Protein AF-A0A7W1FQR8-F1 (afdb_monomer_lite)

Structure (mmCIF, N/CA/C/O backbone):
data_AF-A0A7W1FQR8-F1
#
_entry.id   AF-A0A7W1FQR8-F1
#
loop_
_atom_site.group_PDB
_atom_site.id
_atom_site.type_symbol
_atom_site.label_atom_id
_atom_site.label_alt_id
_atom_site.label_comp_id
_atom_site.label_asym_id
_atom_site.label_entity_id
_atom_site.label_seq_id
_atom_site.pdbx_PDB_ins_code
_atom_site.Cartn_x
_atom_site.Cartn_y
_atom_site.Cartn_z
_atom_site.occupancy
_atom_site.B_iso_or_equiv
_atom_site.auth_seq_id
_atom_site.auth_comp_id
_atom_site.auth_asym_id
_atom_site.auth_atom_id
_atom_site.pdbx_PDB_model_num
ATOM 1 N N . MET A 1 1 ? 37.782 -23.232 14.287 1.00 37.56 1 MET A N 1
ATOM 2 C CA . MET A 1 1 ? 37.219 -22.245 13.339 1.00 37.56 1 MET A CA 1
ATOM 3 C C . MET A 1 1 ? 36.820 -22.985 12.072 1.00 37.56 1 MET A C 1
ATOM 5 O O . MET A 1 1 ? 37.679 -23.285 11.257 1.00 37.56 1 MET A O 1
ATOM 9 N N . GLY A 1 2 ? 35.554 -23.395 11.965 1.00 32.91 2 GLY A N 1
ATOM 10 C CA . GLY A 1 2 ? 35.043 -24.065 10.768 1.00 32.91 2 GLY A CA 1
ATOM 11 C C . GLY A 1 2 ? 34.631 -23.022 9.735 1.00 32.91 2 GLY A C 1
ATOM 12 O O . GLY A 1 2 ? 33.768 -22.196 10.021 1.00 32.91 2 GLY A O 1
ATOM 13 N N . ALA A 1 3 ? 35.262 -23.035 8.562 1.00 35.44 3 ALA A N 1
ATOM 14 C CA . ALA A 1 3 ? 34.842 -22.213 7.436 1.00 35.44 3 ALA A CA 1
ATOM 15 C C . ALA A 1 3 ? 33.451 -22.678 6.977 1.00 35.44 3 ALA A C 1
ATOM 17 O O . ALA A 1 3 ? 33.290 -23.807 6.511 1.00 35.44 3 ALA A O 1
ATOM 18 N N . ALA A 1 4 ? 32.441 -21.824 7.142 1.00 37.06 4 ALA A N 1
ATOM 19 C CA . ALA A 1 4 ? 31.110 -22.074 6.608 1.00 37.06 4 ALA A CA 1
ATOM 20 C C . ALA A 1 4 ? 31.206 -22.185 5.077 1.00 37.06 4 ALA A C 1
ATOM 22 O O . ALA A 1 4 ? 31.586 -21.225 4.402 1.00 37.06 4 ALA A O 1
ATOM 23 N N . ARG A 1 5 ? 30.887 -23.365 4.528 1.00 39.78 5 ARG A N 1
ATOM 24 C CA . ARG A 1 5 ? 30.719 -23.558 3.082 1.00 39.78 5 ARG A CA 1
ATOM 25 C C . ARG A 1 5 ? 29.570 -22.656 2.630 1.00 39.78 5 ARG A C 1
ATOM 27 O O . ARG A 1 5 ? 28.428 -22.892 3.011 1.00 39.78 5 ARG A O 1
ATOM 34 N N . ARG A 1 6 ? 29.876 -21.608 1.859 1.00 45.03 6 ARG A N 1
ATOM 35 C CA . ARG A 1 6 ? 28.852 -20.823 1.159 1.00 45.03 6 ARG A CA 1
ATOM 36 C C . ARG A 1 6 ? 28.174 -21.743 0.150 1.00 45.03 6 ARG A C 1
ATOM 38 O O . ARG A 1 6 ? 28.865 -22.356 -0.656 1.00 45.03 6 ARG A O 1
ATOM 45 N N . ASP A 1 7 ? 26.854 -21.842 0.233 1.00 46.22 7 ASP A N 1
ATOM 46 C CA . ASP A 1 7 ? 26.044 -22.557 -0.744 1.00 46.22 7 ASP A CA 1
ATOM 47 C C . ASP A 1 7 ? 26.059 -21.759 -2.065 1.00 46.22 7 ASP A C 1
ATOM 49 O O . ASP A 1 7 ? 25.567 -20.624 -2.089 1.00 46.22 7 ASP A O 1
ATOM 53 N N . PRO A 1 8 ? 26.670 -22.280 -3.144 1.00 54.88 8 PRO A N 1
ATOM 54 C CA . PRO A 1 8 ? 26.779 -21.563 -4.413 1.00 54.88 8 PRO A CA 1
ATOM 55 C C . PRO A 1 8 ? 25.414 -21.278 -5.064 1.00 54.88 8 PRO A C 1
ATOM 57 O O . PRO A 1 8 ? 25.301 -20.320 -5.829 1.00 54.88 8 PRO A O 1
ATOM 60 N N . SER A 1 9 ? 24.358 -22.019 -4.702 1.00 59.72 9 SER A N 1
ATOM 61 C CA . SER A 1 9 ? 23.019 -21.879 -5.294 1.00 59.72 9 SER A CA 1
ATOM 62 C C . SER A 1 9 ? 22.354 -20.520 -5.023 1.00 59.72 9 SER A C 1
ATOM 64 O O . SER A 1 9 ? 21.595 -20.016 -5.852 1.00 59.72 9 SER A O 1
ATOM 66 N N . VAL A 1 10 ? 22.675 -19.873 -3.897 1.00 63.41 10 VAL A N 1
ATOM 67 C CA . VAL A 1 10 ? 22.116 -18.556 -3.532 1.00 63.41 10 VAL A CA 1
ATOM 68 C C . VAL A 1 10 ? 22.729 -17.425 -4.370 1.00 63.41 10 VAL A C 1
ATOM 70 O O . VAL A 1 10 ? 22.049 -16.447 -4.683 1.00 63.41 10 VAL A O 1
ATOM 73 N N . GLY A 1 11 ? 24.002 -17.554 -4.762 1.00 57.78 11 GLY A N 1
ATOM 74 C CA . GLY A 1 11 ? 24.701 -16.556 -5.578 1.00 57.78 11 GLY A CA 1
ATOM 75 C C . GLY A 1 11 ? 24.220 -16.533 -7.030 1.00 57.78 11 GLY A C 1
ATOM 76 O O . GLY A 1 11 ? 23.948 -15.460 -7.568 1.00 57.78 11 GLY A O 1
ATOM 77 N N . GLU A 1 12 ? 24.052 -17.707 -7.641 1.00 60.03 12 GLU A N 1
ATOM 78 C CA . GLU A 1 12 ? 23.606 -17.839 -9.036 1.00 60.03 12 GLU A CA 1
ATOM 79 C C . GLU A 1 12 ? 22.152 -17.385 -9.225 1.00 60.03 12 GLU A C 1
ATOM 81 O O . GLU A 1 12 ? 21.869 -16.587 -10.120 1.00 60.03 12 GLU A O 1
ATOM 86 N N . ALA A 1 13 ? 21.244 -17.774 -8.321 1.00 65.88 13 ALA A N 1
ATOM 87 C CA . ALA A 1 13 ? 19.848 -17.332 -8.361 1.00 65.88 13 ALA A CA 1
ATOM 88 C C . ALA A 1 13 ? 19.708 -15.796 -8.276 1.00 65.88 13 ALA A C 1
ATOM 90 O O . ALA A 1 13 ? 18.814 -15.206 -8.888 1.00 65.88 13 ALA A O 1
ATOM 91 N N . SER A 1 14 ? 20.613 -15.126 -7.552 1.00 72.56 14 SER A N 1
ATOM 92 C CA . SER A 1 14 ? 20.630 -13.664 -7.453 1.00 72.56 14 SER A CA 1
ATOM 93 C C . SER A 1 14 ? 21.131 -12.978 -8.729 1.00 72.56 14 SER A C 1
ATOM 95 O O . SER A 1 14 ? 20.679 -11.868 -9.023 1.00 72.56 14 SER A O 1
ATOM 97 N N . ALA A 1 15 ? 22.055 -13.598 -9.471 1.00 73.75 15 ALA A N 1
ATOM 98 C CA . ALA A 1 15 ? 22.569 -13.056 -10.729 1.00 73.75 15 ALA A CA 1
ATOM 99 C C . ALA A 1 15 ? 21.501 -13.121 -11.833 1.00 73.75 15 ALA A C 1
ATOM 101 O O . ALA A 1 15 ? 21.198 -12.103 -12.452 1.00 73.75 15 ALA A O 1
ATOM 102 N N . THR A 1 16 ? 20.827 -14.267 -11.983 1.00 88.62 16 THR A N 1
ATOM 103 C CA . THR A 1 16 ? 19.729 -14.431 -12.952 1.00 88.62 16 THR A CA 1
ATOM 104 C C . THR A 1 16 ? 18.568 -13.472 -12.684 1.00 88.62 16 THR A C 1
ATOM 106 O O . THR A 1 16 ? 18.017 -12.879 -13.614 1.00 88.62 16 THR A O 1
ATOM 109 N N . ALA A 1 17 ? 18.207 -13.265 -11.411 1.00 92.88 17 ALA A N 1
ATOM 110 C CA . ALA A 1 17 ? 17.151 -12.322 -11.054 1.00 92.88 17 ALA A CA 1
ATOM 111 C C . ALA A 1 17 ? 17.525 -10.872 -11.400 1.00 92.88 17 ALA A C 1
ATOM 113 O O . ALA A 1 17 ? 16.691 -10.119 -11.897 1.00 92.88 17 ALA A O 1
ATOM 114 N N . LEU A 1 18 ? 18.781 -10.478 -11.170 1.00 93.06 18 LEU A N 1
ATOM 115 C CA . LEU A 1 18 ? 19.271 -9.155 -11.546 1.00 93.06 18 LEU A CA 1
ATOM 116 C C . LEU A 1 18 ? 19.212 -8.947 -13.064 1.00 93.06 18 LEU A C 1
ATOM 118 O O . LEU A 1 18 ? 18.715 -7.920 -13.517 1.00 93.06 18 LEU A O 1
ATOM 122 N N . ASP A 1 19 ? 19.680 -9.916 -13.848 1.00 92.06 19 ASP A N 1
ATOM 123 C CA . ASP A 1 19 ? 19.671 -9.809 -15.310 1.00 92.06 19 ASP A CA 1
ATOM 124 C C . ASP A 1 19 ? 18.250 -9.769 -15.883 1.00 92.06 19 ASP A C 1
ATOM 126 O O . ASP A 1 19 ? 17.999 -9.046 -16.844 1.00 92.06 19 ASP A O 1
ATOM 130 N N . THR A 1 20 ? 17.300 -10.449 -15.236 1.00 93.25 20 THR A N 1
ATOM 131 C CA . THR A 1 20 ? 15.868 -10.327 -15.545 1.00 93.25 20 THR A CA 1
ATOM 132 C C . THR A 1 20 ? 15.369 -8.894 -15.330 1.00 93.25 20 THR A C 1
ATOM 134 O O . THR A 1 20 ? 14.702 -8.337 -16.192 1.00 93.25 20 THR A O 1
ATOM 137 N N . LEU A 1 21 ? 15.722 -8.251 -14.212 1.00 93.94 21 LEU A N 1
ATOM 138 C CA . LEU A 1 21 ? 15.258 -6.893 -13.888 1.00 93.94 21 LEU A CA 1
ATOM 139 C C . LEU A 1 21 ? 15.864 -5.791 -14.767 1.00 93.94 21 LEU A C 1
ATOM 141 O O . LEU A 1 21 ? 15.256 -4.726 -14.885 1.00 93.94 21 LEU A O 1
ATOM 145 N N . LYS A 1 22 ? 17.029 -6.034 -15.381 1.00 92.75 22 LYS A N 1
ATOM 146 C CA . LYS A 1 22 ? 17.657 -5.115 -16.349 1.00 92.75 22 LYS A CA 1
ATOM 147 C C . LYS A 1 22 ? 16.946 -5.085 -17.704 1.00 92.75 22 LYS A C 1
ATOM 149 O O . LYS A 1 22 ? 17.237 -4.213 -18.519 1.00 92.75 22 LYS A O 1
ATOM 154 N N . GLN A 1 23 ? 16.059 -6.041 -17.969 1.00 90.69 23 GLN A N 1
ATOM 155 C CA . GLN A 1 23 ? 15.272 -6.055 -19.196 1.00 90.69 23 GLN A CA 1
ATOM 156 C C . GLN A 1 23 ? 14.267 -4.889 -19.221 1.00 90.69 23 GLN A C 1
ATOM 158 O O . GLN A 1 23 ? 13.985 -4.284 -18.173 1.00 90.69 23 GLN A O 1
ATOM 163 N N . PRO A 1 24 ? 13.709 -4.570 -20.404 1.00 91.38 24 PRO A N 1
ATOM 164 C CA . PRO A 1 24 ? 12.612 -3.617 -20.514 1.00 91.38 24 PRO A CA 1
ATOM 165 C C . PRO A 1 24 ? 11.429 -3.959 -19.588 1.00 91.38 24 PRO A C 1
ATOM 167 O O . PRO A 1 24 ? 11.336 -5.087 -19.089 1.00 91.38 24 PRO A O 1
ATOM 170 N N . PRO A 1 25 ? 10.502 -3.011 -19.366 1.00 93.88 25 PRO A N 1
ATOM 171 C CA . PRO A 1 25 ? 9.225 -3.266 -18.714 1.00 93.88 25 PRO A CA 1
ATOM 172 C C . PRO A 1 25 ? 8.575 -4.583 -19.152 1.00 93.88 25 PRO A C 1
ATOM 174 O O . PRO A 1 25 ? 8.483 -4.889 -20.343 1.00 93.88 25 PRO A O 1
ATOM 177 N N . PHE A 1 26 ? 8.121 -5.363 -18.173 1.00 94.94 26 PHE A N 1
ATOM 178 C CA . PHE A 1 26 ? 7.544 -6.681 -18.402 1.00 94.94 26 PHE A CA 1
ATOM 179 C C . PHE A 1 26 ? 6.086 -6.534 -18.863 1.00 94.94 26 PHE A C 1
ATOM 181 O O . PHE A 1 26 ? 5.289 -5.957 -18.112 1.00 94.94 26 PHE A O 1
ATOM 188 N N . PRO A 1 27 ? 5.705 -7.012 -20.064 1.00 95.38 27 PRO A N 1
ATOM 189 C CA . PRO A 1 27 ? 4.312 -7.008 -20.498 1.00 95.38 27 PRO A CA 1
ATOM 190 C C . PRO A 1 27 ? 3.489 -8.015 -19.686 1.00 95.38 27 PRO A C 1
ATOM 192 O O . PRO A 1 27 ? 4.025 -9.041 -19.261 1.00 95.38 27 PRO A O 1
ATOM 195 N N . PRO A 1 28 ? 2.182 -7.785 -19.492 1.00 97.31 28 PRO A N 1
ATOM 196 C CA . PRO A 1 28 ? 1.328 -8.775 -18.860 1.00 97.31 28 PRO A CA 1
ATOM 197 C C . PRO A 1 28 ? 1.055 -9.933 -19.829 1.00 97.31 28 PRO A C 1
ATOM 199 O O . PRO A 1 28 ? 0.834 -9.733 -21.024 1.00 97.31 28 PRO A O 1
ATOM 202 N N . THR A 1 29 ? 1.037 -11.156 -19.305 1.00 97.81 29 THR A N 1
ATOM 203 C CA . THR A 1 29 ? 0.540 -12.350 -20.016 1.00 97.81 29 THR A CA 1
ATOM 204 C C . THR A 1 29 ? -0.951 -12.592 -19.764 1.00 97.81 29 THR A C 1
ATOM 206 O O . THR A 1 29 ? -1.571 -13.397 -20.451 1.00 97.81 29 THR A O 1
ATOM 209 N N . ASP A 1 30 ? -1.534 -11.873 -18.799 1.00 98.19 30 ASP A N 1
ATOM 210 C CA . ASP A 1 30 ? -2.950 -11.915 -18.440 1.00 98.19 30 ASP A CA 1
ATOM 211 C C . ASP A 1 30 ? -3.433 -10.506 -18.069 1.00 98.19 30 ASP A C 1
ATOM 213 O O . ASP A 1 30 ? -3.260 -10.041 -16.940 1.00 98.19 30 ASP A O 1
ATOM 217 N N . VAL A 1 31 ? -4.029 -9.810 -19.038 1.00 98.00 31 VAL A N 1
ATOM 218 C CA . VAL A 1 31 ? -4.537 -8.442 -18.848 1.00 98.00 31 VAL A CA 1
ATOM 219 C C . VAL A 1 31 ? -5.718 -8.379 -17.873 1.00 98.00 31 VAL A C 1
ATOM 221 O O . VAL A 1 31 ? -5.993 -7.317 -17.320 1.00 98.00 31 VAL A O 1
ATOM 224 N N . ALA A 1 32 ? -6.386 -9.505 -17.582 1.00 98.31 32 ALA A N 1
ATOM 225 C CA . ALA A 1 32 ? -7.521 -9.527 -16.662 1.00 98.31 32 ALA A CA 1
ATOM 226 C C . ALA A 1 32 ? -7.129 -9.276 -15.195 1.00 98.31 32 ALA A C 1
ATOM 228 O O . ALA A 1 32 ? -8.000 -9.022 -14.362 1.00 98.31 32 ALA A O 1
ATOM 229 N N . LEU A 1 33 ? -5.829 -9.302 -14.878 1.00 98.44 33 LEU A N 1
ATOM 230 C CA . LEU A 1 33 ? -5.304 -8.952 -13.558 1.00 98.44 33 LEU A CA 1
ATOM 231 C C . LEU A 1 33 ? -5.136 -7.444 -13.329 1.00 98.44 33 LEU A C 1
ATOM 233 O O . LEU A 1 33 ? -4.828 -7.056 -12.202 1.00 98.44 33 LEU A O 1
ATOM 237 N N . PHE A 1 34 ? -5.352 -6.605 -14.344 1.00 98.56 34 PHE A N 1
ATOM 238 C CA . PHE A 1 34 ? -5.051 -5.170 -14.304 1.00 98.56 34 PHE A CA 1
ATOM 239 C C . PHE A 1 34 ? -6.279 -4.313 -14.610 1.00 98.56 34 PHE A C 1
ATOM 241 O O . PHE A 1 34 ? -7.317 -4.829 -15.026 1.00 98.56 34 PHE A O 1
ATOM 248 N N . ASP A 1 35 ? -6.185 -3.013 -14.356 1.00 97.88 35 ASP A N 1
ATOM 249 C CA . ASP A 1 35 ? -7.270 -2.049 -14.516 1.00 97.88 35 ASP A CA 1
ATOM 250 C C . ASP A 1 35 ? -7.621 -1.816 -16.004 1.00 97.88 35 ASP A C 1
ATOM 252 O O . ASP A 1 35 ? -6.711 -1.640 -16.827 1.00 97.88 35 ASP A O 1
ATOM 256 N N . PRO A 1 36 ? -8.917 -1.798 -16.383 1.00 97.75 36 PRO A N 1
ATOM 257 C CA . PRO A 1 36 ? -9.331 -1.558 -17.766 1.00 97.75 36 PRO A CA 1
ATOM 258 C C . PRO A 1 36 ? -9.007 -0.147 -18.285 1.00 97.75 36 PRO A C 1
ATOM 260 O O . PRO A 1 36 ? -8.957 0.060 -19.496 1.00 97.75 36 PRO A O 1
ATOM 263 N N . GLY A 1 37 ? -8.751 0.820 -17.399 1.00 96.81 37 GLY A N 1
ATOM 264 C CA . GLY A 1 37 ? -8.242 2.145 -17.747 1.00 96.81 37 GLY A CA 1
ATOM 265 C C . GLY A 1 37 ? -6.808 2.126 -18.286 1.00 96.81 37 GLY A C 1
ATOM 266 O O . GLY A 1 37 ? -6.425 3.035 -19.018 1.00 96.81 37 GLY A O 1
ATOM 267 N N . VAL A 1 38 ? -6.030 1.080 -17.982 1.00 97.12 38 VAL A N 1
ATOM 268 C CA . VAL A 1 38 ? -4.691 0.858 -18.553 1.00 97.12 38 VAL A CA 1
ATOM 269 C C . VAL A 1 38 ? -4.737 -0.130 -19.720 1.00 97.12 38 VAL A C 1
ATOM 271 O O . VAL A 1 38 ? -4.055 0.083 -20.724 1.00 97.12 38 VAL A O 1
ATOM 274 N N . TYR A 1 39 ? -5.541 -1.191 -19.606 1.00 97.25 39 TYR A N 1
ATOM 275 C CA . TYR A 1 39 ? -5.698 -2.226 -20.630 1.00 97.25 39 TYR A CA 1
ATOM 276 C C . TYR A 1 39 ? -7.166 -2.371 -21.021 1.00 97.25 39 TYR A C 1
ATOM 278 O O . TYR A 1 39 ? -7.919 -3.076 -20.357 1.00 97.25 39 TYR A O 1
ATOM 286 N N . SER A 1 40 ? -7.574 -1.759 -22.131 1.00 97.19 40 SER A N 1
ATOM 287 C CA . SER A 1 40 ? -8.980 -1.722 -22.566 1.00 97.19 40 SER A CA 1
ATOM 288 C C . SER A 1 40 ? -9.616 -3.098 -22.819 1.00 97.19 40 SER A C 1
ATOM 290 O O . SER A 1 40 ? -10.838 -3.219 -22.784 1.00 97.19 40 SER A O 1
ATOM 292 N N . GLU A 1 41 ? -8.809 -4.135 -23.056 1.00 96.88 41 GLU A N 1
ATOM 293 C CA . GLU A 1 41 ? -9.256 -5.527 -23.216 1.00 96.88 41 GLU A CA 1
ATOM 294 C C . GLU A 1 41 ? -9.578 -6.223 -21.881 1.00 96.88 41 GLU A C 1
ATOM 296 O O . GLU A 1 41 ? -10.170 -7.304 -21.864 1.00 96.88 41 GLU A O 1
ATOM 301 N N . ALA A 1 42 ? -9.183 -5.637 -20.748 1.00 97.81 42 ALA A N 1
ATOM 302 C CA . ALA A 1 42 ? -9.445 -6.210 -19.439 1.00 97.81 42 ALA A CA 1
ATOM 303 C C . ALA A 1 42 ? -10.952 -6.132 -19.101 1.00 97.81 42 ALA A C 1
ATOM 305 O O . ALA A 1 42 ? -11.629 -5.163 -19.453 1.00 97.81 42 ALA A O 1
ATOM 306 N N . PRO A 1 43 ? -11.512 -7.122 -18.382 1.00 97.81 43 PRO A N 1
ATOM 307 C CA . PRO A 1 43 ? -12.932 -7.130 -18.045 1.00 97.81 43 PRO A CA 1
ATOM 308 C C . PRO A 1 43 ? -13.296 -5.955 -17.118 1.00 97.81 43 PRO A C 1
ATOM 310 O O . PRO A 1 43 ? -12.416 -5.389 -16.464 1.00 97.81 43 PRO A O 1
ATOM 313 N N . PRO A 1 44 ? -14.583 -5.605 -16.965 1.00 97.75 44 PRO A N 1
ATOM 314 C CA . PRO A 1 44 ? -15.008 -4.594 -15.998 1.00 97.75 44 PRO A CA 1
ATOM 315 C C . PRO A 1 44 ? -14.541 -4.900 -14.568 1.00 97.75 44 PRO A C 1
ATOM 317 O O . PRO A 1 44 ? -14.403 -6.063 -14.177 1.00 97.75 44 PRO A O 1
ATOM 320 N N . LEU A 1 45 ? -14.295 -3.859 -13.774 1.00 97.81 45 LEU A N 1
ATOM 321 C CA . LEU A 1 45 ? -13.945 -3.999 -12.360 1.00 97.81 45 LEU A CA 1
ATOM 322 C C . LEU A 1 45 ? -15.170 -4.446 -11.554 1.00 97.81 45 LEU A C 1
ATOM 324 O O . LEU A 1 45 ? -16.227 -3.819 -11.618 1.00 97.81 45 LEU A O 1
ATOM 328 N N . VAL A 1 46 ? -15.018 -5.506 -10.758 1.00 97.75 46 VAL A N 1
ATOM 329 C CA . VAL A 1 46 ? -16.082 -6.037 -9.896 1.00 97.75 46 VAL A CA 1
ATOM 330 C C . VAL A 1 46 ? -15.550 -6.168 -8.466 1.00 97.75 46 VAL A C 1
ATOM 332 O O . VAL A 1 46 ? -14.598 -6.920 -8.249 1.00 97.75 46 VAL A O 1
ATOM 335 N N . PRO A 1 47 ? -16.103 -5.445 -7.474 1.00 97.38 47 PRO A N 1
ATOM 336 C CA . PRO A 1 47 ? -15.713 -5.610 -6.074 1.00 97.38 47 PRO A CA 1
ATOM 337 C C . PRO A 1 47 ? -15.959 -7.033 -5.562 1.00 97.38 47 PRO A C 1
ATOM 339 O O . PRO A 1 47 ? -16.770 -7.776 -6.118 1.00 97.38 47 PRO A O 1
ATOM 342 N N . ALA A 1 48 ? -15.298 -7.405 -4.465 1.00 97.25 48 ALA A N 1
ATOM 343 C CA . ALA A 1 48 ? -15.521 -8.697 -3.825 1.00 97.25 48 ALA A CA 1
ATOM 344 C C . ALA A 1 48 ? -17.012 -8.970 -3.549 1.00 97.25 48 ALA A C 1
ATOM 346 O O . ALA A 1 48 ? -17.738 -8.141 -2.990 1.00 97.25 48 ALA A O 1
ATOM 347 N N . THR A 1 49 ? -17.454 -10.183 -3.884 1.00 95.69 49 THR A N 1
ATOM 348 C CA . THR A 1 49 ? -18.796 -10.670 -3.547 1.00 95.69 49 THR A CA 1
ATOM 349 C C . THR A 1 49 ? -19.024 -10.652 -2.039 1.00 95.69 49 THR A C 1
ATOM 351 O O . THR A 1 49 ? -18.082 -10.811 -1.258 1.00 95.69 49 THR A O 1
ATOM 354 N N . GLN A 1 50 ? -20.286 -10.526 -1.622 1.00 92.12 50 GLN A N 1
ATOM 355 C CA . GLN A 1 50 ? -20.643 -10.495 -0.206 1.00 92.12 50 GLN A CA 1
ATOM 356 C C . GLN A 1 50 ? -20.054 -11.687 0.554 1.00 92.12 50 GLN A C 1
ATOM 358 O O . GLN A 1 50 ? -20.352 -12.845 0.278 1.00 92.12 50 GLN A O 1
ATOM 363 N N . ASN A 1 51 ? -19.216 -11.377 1.537 1.00 89.12 51 ASN A N 1
ATOM 364 C CA . ASN A 1 51 ? -18.602 -12.356 2.423 1.00 89.12 51 ASN A CA 1
ATOM 365 C C . ASN A 1 51 ? -18.481 -11.745 3.822 1.00 89.12 51 ASN A C 1
ATOM 367 O O . ASN A 1 51 ? -17.382 -11.349 4.238 1.00 89.12 51 ASN A O 1
ATOM 371 N N . PRO A 1 52 ? -19.606 -11.543 4.532 1.00 85.94 52 PRO A N 1
ATOM 372 C CA . PRO A 1 52 ? -19.559 -11.039 5.891 1.00 85.94 52 PRO A CA 1
ATOM 373 C C . PRO A 1 52 ? -18.785 -12.035 6.754 1.00 85.94 52 PRO A C 1
ATOM 375 O O . PRO A 1 52 ? -19.019 -13.238 6.730 1.00 85.94 52 PRO A O 1
ATOM 378 N N . SER A 1 53 ? -17.830 -11.530 7.522 1.00 90.62 53 SER A N 1
ATOM 379 C CA . SER A 1 53 ? -17.096 -12.340 8.484 1.00 90.62 53 SER A CA 1
ATOM 380 C C . SER A 1 53 ? -17.210 -11.674 9.843 1.00 90.62 53 SER A C 1
ATOM 382 O O . SER A 1 53 ? -16.902 -10.489 9.973 1.00 90.62 53 SER A O 1
ATOM 384 N N . GLY A 1 54 ? -17.669 -12.435 10.835 1.00 94.12 54 GLY A N 1
ATOM 385 C CA . GLY A 1 54 ? -17.781 -11.959 12.210 1.00 94.12 54 GLY A CA 1
ATOM 386 C C . GLY A 1 54 ? -16.420 -11.662 12.844 1.00 94.12 54 GLY A C 1
ATOM 387 O O . GLY A 1 54 ? -15.365 -12.035 12.322 1.00 94.12 54 GLY A O 1
ATOM 388 N N . GLU A 1 55 ? -16.451 -11.017 14.009 1.00 97.38 55 GLU A N 1
ATOM 389 C CA . GLU A 1 55 ? -15.252 -10.574 14.728 1.00 97.38 55 GLU A CA 1
ATOM 390 C C . GLU A 1 55 ? -14.275 -11.717 15.030 1.00 97.38 55 GLU A C 1
ATOM 392 O O . GLU A 1 55 ? -13.082 -11.579 14.760 1.00 97.38 55 GLU A O 1
ATOM 397 N N . THR A 1 56 ? -14.773 -12.866 15.496 1.00 98.06 56 THR A N 1
ATOM 398 C CA . THR A 1 56 ? -13.951 -14.055 15.780 1.00 98.06 56 THR A CA 1
ATOM 399 C C . THR A 1 56 ? -13.252 -14.581 14.529 1.00 98.06 56 THR A C 1
ATOM 401 O O . THR A 1 56 ? -12.067 -14.909 14.569 1.00 98.06 56 THR A O 1
ATOM 404 N N . ALA A 1 57 ? -13.954 -14.618 13.392 1.00 98.00 57 ALA A N 1
ATOM 405 C CA . ALA A 1 57 ? -13.372 -15.067 12.132 1.00 98.00 57 ALA A CA 1
ATOM 406 C C . ALA A 1 57 ? -12.267 -14.110 11.653 1.00 98.00 57 ALA A C 1
ATOM 408 O O . ALA A 1 57 ? -11.211 -14.574 11.229 1.00 98.00 57 ALA A O 1
ATOM 409 N N . MET A 1 58 ? -12.466 -12.788 11.757 1.00 98.38 58 MET A N 1
ATOM 410 C CA . MET A 1 58 ? -11.424 -11.810 11.400 1.00 98.38 58 MET A CA 1
ATOM 411 C C . MET A 1 58 ? -10.226 -11.862 12.332 1.00 98.38 58 MET A C 1
ATOM 413 O O . MET A 1 58 ? -9.093 -11.887 11.854 1.00 98.38 58 MET A O 1
ATOM 417 N N . ARG A 1 59 ? -10.461 -11.980 13.639 1.00 98.56 59 ARG A N 1
ATOM 418 C CA . ARG A 1 59 ? -9.396 -12.147 14.625 1.00 98.56 59 ARG A CA 1
ATOM 419 C C . ARG A 1 59 ? -8.541 -13.382 14.333 1.00 98.56 59 ARG A C 1
ATOM 421 O O . ARG A 1 59 ? -7.319 -13.303 14.390 1.00 98.56 59 ARG A O 1
ATOM 428 N N . ASN A 1 60 ? -9.166 -14.506 13.973 1.00 98.62 60 ASN A N 1
ATOM 429 C CA . ASN A 1 60 ? -8.450 -15.736 13.629 1.00 98.62 60 ASN A CA 1
ATOM 430 C C . ASN A 1 60 ? -7.650 -15.597 12.327 1.00 98.62 60 ASN A C 1
ATOM 432 O O . ASN A 1 60 ? -6.495 -16.010 12.295 1.00 98.62 60 ASN A O 1
ATOM 436 N N . LYS A 1 61 ? -8.208 -14.967 11.279 1.00 98.31 61 LYS A N 1
ATOM 437 C CA . LYS A 1 61 ? -7.449 -14.698 10.044 1.00 98.31 61 LYS A CA 1
ATOM 438 C C . LYS A 1 61 ? -6.239 -13.793 10.305 1.00 98.31 61 LYS A C 1
ATOM 440 O O . LYS A 1 61 ? -5.158 -14.070 9.791 1.00 98.31 61 LYS A O 1
ATOM 445 N N . LEU A 1 62 ? -6.406 -12.753 11.127 1.00 98.75 62 LEU A N 1
ATOM 446 C CA . LEU A 1 62 ? -5.307 -11.888 11.555 1.00 98.75 62 LEU A CA 1
ATOM 447 C C . LEU A 1 62 ? -4.252 -12.678 12.341 1.00 98.75 62 LEU A C 1
ATOM 449 O O . LEU A 1 62 ? -3.069 -12.574 12.033 1.00 98.75 62 LEU A O 1
ATOM 453 N N . LYS A 1 63 ? -4.669 -13.500 13.312 1.00 98.69 63 LYS A N 1
ATOM 454 C CA . LYS A 1 63 ? -3.763 -14.360 14.082 1.00 98.69 63 LYS A CA 1
ATOM 455 C C . LYS A 1 63 ? -2.924 -15.240 13.155 1.00 98.69 63 LYS A C 1
ATOM 457 O O . LYS A 1 63 ? -1.705 -15.212 13.257 1.00 98.69 63 LYS A O 1
ATOM 462 N N . SER A 1 64 ? -3.553 -15.956 12.222 1.00 98.44 64 SER A N 1
ATOM 463 C CA . SER A 1 64 ? -2.838 -16.828 11.283 1.00 98.44 64 SER A CA 1
ATOM 464 C C . SER A 1 64 ? -1.833 -16.068 10.414 1.00 98.44 64 SER A C 1
ATOM 466 O O . SER A 1 64 ? -0.745 -16.577 10.157 1.00 98.44 64 SER A O 1
ATOM 468 N N . LEU A 1 65 ? -2.166 -14.846 9.981 1.00 98.50 65 LEU A N 1
ATOM 469 C CA . LEU A 1 65 ? -1.225 -13.984 9.264 1.00 98.50 65 LEU A CA 1
ATOM 470 C C . LEU A 1 65 ? -0.013 -13.628 10.140 1.00 98.50 65 LEU A C 1
ATOM 472 O O . LEU A 1 65 ? 1.125 -13.800 9.709 1.00 98.50 65 LEU A O 1
ATOM 476 N N . LEU A 1 66 ? -0.247 -13.151 11.365 1.00 98.62 66 LEU A N 1
ATOM 477 C CA . LEU A 1 66 ? 0.828 -12.746 12.272 1.00 98.62 66 LEU A CA 1
ATOM 478 C C . LEU A 1 66 ? 1.705 -13.942 12.674 1.00 98.62 66 LEU A C 1
ATOM 480 O O . LEU A 1 66 ? 2.924 -13.818 12.702 1.00 98.62 66 LEU A O 1
ATOM 484 N N . GLU A 1 67 ? 1.114 -15.113 12.927 1.00 98.31 67 GLU A N 1
ATOM 485 C CA . GLU A 1 67 ? 1.857 -16.341 13.244 1.00 98.31 67 GLU A CA 1
ATOM 486 C C . GLU A 1 67 ? 2.705 -16.814 12.064 1.00 98.31 67 GLU A C 1
ATOM 488 O O . GLU A 1 67 ? 3.828 -17.272 12.265 1.00 98.31 67 GLU A O 1
ATOM 493 N N . LYS A 1 68 ? 2.217 -16.650 10.828 1.00 97.69 68 LYS A N 1
ATOM 494 C CA . LYS A 1 68 ? 3.014 -16.911 9.626 1.00 97.69 68 LYS A CA 1
ATOM 495 C C . LYS A 1 68 ? 4.222 -15.973 9.525 1.00 97.69 68 LYS A C 1
ATOM 497 O O . LYS A 1 68 ? 5.277 -16.408 9.075 1.00 97.69 68 LYS A O 1
ATOM 502 N N . ARG A 1 69 ? 4.070 -14.704 9.920 1.00 97.50 69 ARG A N 1
ATOM 503 C CA . ARG A 1 69 ? 5.119 -13.676 9.807 1.00 97.50 69 ARG A CA 1
ATOM 504 C C . ARG A 1 69 ? 6.159 -13.759 10.929 1.00 97.50 69 ARG A C 1
ATOM 506 O O . ARG A 1 69 ? 7.346 -13.603 10.667 1.00 97.50 69 ARG A O 1
ATOM 513 N N . PHE A 1 70 ? 5.724 -14.011 12.162 1.00 98.12 70 PHE A N 1
ATOM 514 C CA . PHE A 1 70 ? 6.563 -13.894 13.362 1.00 98.12 70 PHE A CA 1
ATOM 515 C C . PHE A 1 70 ? 6.788 -15.210 14.115 1.00 98.12 70 PHE A C 1
ATOM 517 O O . PHE A 1 70 ? 7.573 -15.251 15.060 1.00 98.12 70 PHE A O 1
ATOM 524 N N . GLY A 1 71 ? 6.112 -16.287 13.717 1.00 98.12 71 GLY A N 1
ATOM 525 C CA . GLY A 1 71 ? 6.106 -17.556 14.436 1.00 98.12 71 GLY A CA 1
ATOM 526 C C . GLY A 1 71 ? 5.003 -17.632 15.493 1.00 98.12 71 GLY A C 1
ATOM 527 O O . GLY A 1 71 ? 4.597 -16.631 16.096 1.00 98.12 71 GLY A O 1
ATOM 528 N N . VAL A 1 72 ? 4.509 -18.853 15.707 1.00 98.25 72 VAL A N 1
ATOM 529 C CA . VAL A 1 72 ? 3.451 -19.168 16.676 1.00 98.25 72 VAL A CA 1
ATOM 530 C C . VAL A 1 72 ? 3.880 -18.759 18.085 1.00 98.25 72 VAL A C 1
ATOM 532 O O . VAL A 1 72 ? 4.972 -19.100 18.530 1.00 98.25 72 VAL A O 1
ATOM 535 N N . GLY A 1 73 ? 3.007 -18.039 18.794 1.00 95.69 73 GLY A N 1
ATOM 536 C CA . GLY A 1 73 ? 3.231 -17.638 20.189 1.00 95.69 73 GLY A CA 1
ATOM 537 C C . GLY A 1 73 ? 4.271 -16.532 20.405 1.00 95.69 73 GLY A C 1
ATOM 538 O O . GLY A 1 73 ? 4.579 -16.224 21.553 1.00 95.69 73 GLY A O 1
ATOM 539 N N . SER A 1 74 ? 4.798 -15.922 19.340 1.00 98.44 74 SER A N 1
ATOM 540 C CA . SER A 1 74 ? 5.706 -14.774 19.452 1.00 98.44 74 SER A CA 1
ATOM 541 C C . SER A 1 74 ? 5.035 -13.561 20.113 1.00 98.44 74 SER A C 1
ATOM 543 O O . SER A 1 74 ? 3.822 -13.355 19.998 1.00 98.44 74 SER A O 1
ATOM 545 N N . THR A 1 75 ? 5.834 -12.715 20.768 1.00 98.44 75 THR A N 1
ATOM 546 C CA . THR A 1 75 ? 5.362 -11.465 21.390 1.00 98.44 75 THR A CA 1
ATOM 547 C C . THR A 1 75 ? 4.671 -10.551 20.375 1.00 98.44 75 THR A C 1
ATOM 549 O O . THR A 1 75 ? 3.658 -9.933 20.673 1.00 98.44 75 THR A O 1
ATOM 552 N N . GLN A 1 76 ? 5.145 -10.522 19.131 1.00 98.56 76 GLN A N 1
ATOM 553 C CA . GLN A 1 76 ? 4.556 -9.722 18.060 1.00 98.56 76 GLN A CA 1
ATOM 554 C C . GLN A 1 76 ? 3.126 -10.169 17.719 1.00 98.56 76 GLN A C 1
ATOM 556 O O . GLN A 1 76 ? 2.279 -9.328 17.406 1.00 98.56 76 GLN A O 1
ATOM 561 N N . VAL A 1 77 ? 2.838 -11.476 17.793 1.00 98.69 77 VAL A N 1
ATOM 562 C CA . VAL A 1 77 ? 1.481 -12.008 17.598 1.00 98.69 77 VAL A CA 1
ATOM 563 C C . VAL A 1 77 ? 0.569 -11.556 18.734 1.00 98.69 77 VAL A C 1
ATOM 565 O O . VAL A 1 77 ? -0.527 -11.064 18.465 1.00 98.69 77 VAL A O 1
ATOM 568 N N . SER A 1 78 ? 0.997 -11.700 19.992 1.00 98.56 78 SER A N 1
ATOM 569 C CA . SER A 1 78 ? 0.170 -11.313 21.141 1.00 98.56 78 SER A CA 1
ATOM 570 C C . SER A 1 78 ? -0.054 -9.801 21.210 1.00 98.56 78 SER A C 1
ATOM 572 O O . SER A 1 78 ? -1.187 -9.384 21.434 1.00 98.56 78 SER A O 1
ATOM 574 N N . GLU A 1 79 ? 0.964 -8.986 20.926 1.00 98.62 79 GLU A N 1
ATOM 575 C CA . GLU A 1 79 ? 0.845 -7.527 20.801 1.00 98.62 79 GLU A CA 1
ATOM 576 C C . GLU A 1 79 ? -0.149 -7.125 19.711 1.00 98.62 79 GLU A C 1
ATOM 578 O O . GLU A 1 79 ? -1.038 -6.316 19.959 1.00 98.62 79 GLU A O 1
ATOM 583 N N . GLY A 1 80 ? -0.035 -7.707 18.511 1.00 98.69 80 GLY A N 1
ATOM 584 C CA . GLY A 1 80 ? -0.952 -7.401 17.415 1.00 98.69 80 GLY A CA 1
ATOM 585 C C . GLY A 1 80 ? -2.399 -7.733 17.783 1.00 98.69 80 GLY A C 1
ATOM 586 O O . GLY A 1 80 ? -3.298 -6.907 17.623 1.00 98.69 80 GLY A O 1
ATOM 587 N N . LEU A 1 81 ? -2.635 -8.918 18.351 1.00 98.81 81 LEU A N 1
ATOM 588 C CA . LEU A 1 81 ? -3.973 -9.301 18.803 1.00 98.81 81 LEU A CA 1
ATOM 589 C C . LEU A 1 81 ? -4.482 -8.410 19.944 1.00 98.81 81 LEU A C 1
ATOM 591 O O . LEU A 1 81 ? -5.658 -8.056 19.939 1.00 98.81 81 LEU A O 1
ATOM 595 N N . ALA A 1 82 ? -3.615 -7.982 20.864 1.00 98.81 82 ALA A N 1
ATOM 596 C CA . ALA A 1 82 ? -3.980 -7.029 21.907 1.00 98.81 82 ALA A CA 1
ATOM 597 C C . ALA A 1 82 ? -4.402 -5.674 21.316 1.00 98.81 82 ALA A C 1
ATOM 599 O O . ALA A 1 82 ? -5.437 -5.141 21.712 1.00 98.81 82 ALA A O 1
ATOM 600 N N . THR A 1 83 ? -3.677 -5.145 20.322 1.00 98.81 83 THR A N 1
ATOM 601 C CA . THR A 1 83 ? -4.084 -3.927 19.603 1.00 98.81 83 THR A CA 1
ATOM 602 C C . THR A 1 83 ? -5.435 -4.109 18.912 1.00 98.81 83 THR A C 1
ATOM 604 O O . THR A 1 83 ? -6.277 -3.219 18.996 1.00 98.81 83 THR A O 1
ATOM 607 N N . TYR A 1 84 ? -5.677 -5.254 18.266 1.00 98.81 84 TYR A N 1
ATOM 608 C CA . TYR A 1 84 ? -6.955 -5.563 17.612 1.00 98.81 84 TYR A CA 1
ATOM 609 C C . TYR A 1 84 ? -8.130 -5.629 18.605 1.00 98.81 84 TYR A C 1
ATOM 611 O O . TYR A 1 84 ? -9.232 -5.159 18.304 1.00 98.81 84 TYR A O 1
ATOM 619 N N . ASP A 1 85 ? -7.903 -6.225 19.778 1.00 98.81 85 ASP A N 1
ATOM 620 C CA . ASP A 1 85 ? -8.928 -6.467 20.796 1.00 98.81 85 ASP A CA 1
ATOM 621 C C . ASP A 1 85 ? -9.188 -5.242 21.698 1.00 98.81 85 ASP A C 1
ATOM 623 O O . ASP A 1 85 ? -10.252 -5.165 22.321 1.00 98.81 85 ASP A O 1
ATOM 627 N N . ALA A 1 86 ? -8.257 -4.282 21.757 1.00 98.75 86 ALA A N 1
ATOM 628 C CA . ALA A 1 86 ? -8.315 -3.131 22.655 1.00 98.75 86 ALA A CA 1
ATOM 629 C C . ALA A 1 86 ? -9.576 -2.270 22.464 1.00 98.75 86 ALA A C 1
ATOM 631 O O . ALA A 1 86 ? -9.972 -1.93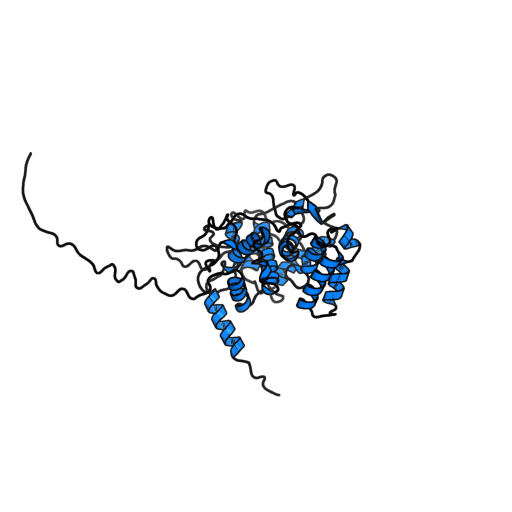2 21.346 1.00 98.75 86 ALA A O 1
ATOM 632 N N . ALA A 1 87 ? -10.178 -1.847 23.581 1.00 98.62 87 ALA A N 1
ATOM 633 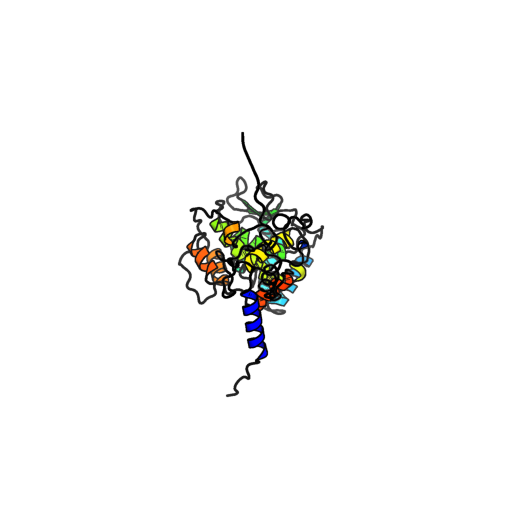C CA . ALA A 1 87 ? -11.382 -1.014 23.577 1.00 98.62 87 ALA A CA 1
ATOM 634 C C . ALA A 1 87 ? -11.163 0.335 22.865 1.00 98.62 87 ALA A C 1
ATOM 636 O O . ALA A 1 87 ? -12.030 0.783 22.118 1.00 98.62 87 ALA A O 1
ATOM 637 N N . SER A 1 88 ? -9.985 0.944 23.036 1.00 98.38 88 SER A N 1
ATOM 638 C CA . SER A 1 88 ? -9.591 2.176 22.340 1.00 98.38 88 SER A CA 1
ATOM 639 C C . SER A 1 88 ? -9.551 1.981 20.821 1.00 98.38 88 SER A C 1
ATOM 641 O O . SER A 1 88 ? -10.173 2.751 20.091 1.00 98.38 88 SER A O 1
ATOM 643 N N . THR A 1 89 ? -8.921 0.905 20.340 1.00 98.69 89 THR A N 1
ATOM 644 C CA . THR A 1 89 ? -8.909 0.552 18.912 1.00 98.69 89 THR A CA 1
ATOM 645 C C . THR A 1 89 ? -10.317 0.293 18.392 1.00 98.69 89 THR A C 1
ATOM 647 O O . THR A 1 89 ? -10.663 0.771 17.319 1.00 98.69 89 THR A O 1
ATOM 650 N N . LYS A 1 90 ? -11.162 -0.427 19.140 1.00 98.69 90 LYS A N 1
ATOM 651 C CA . LYS A 1 90 ? -12.562 -0.687 18.757 1.00 98.69 90 LYS A CA 1
ATOM 652 C C . LYS A 1 90 ? -13.397 0.587 18.666 1.00 98.69 90 LYS A C 1
ATOM 654 O O . LYS A 1 90 ? -14.275 0.660 17.812 1.00 98.69 90 LYS A O 1
ATOM 659 N N . SER A 1 91 ? -13.118 1.578 19.510 1.00 98.44 91 SER A N 1
ATOM 660 C CA . SER A 1 91 ? -13.799 2.872 19.467 1.00 98.44 91 SER A CA 1
ATOM 661 C C . SER A 1 91 ? -13.459 3.656 18.198 1.00 98.44 91 SER A C 1
ATOM 663 O O . SER A 1 91 ? -14.357 4.231 17.589 1.00 98.44 91 SER A O 1
ATOM 665 N N . ILE A 1 92 ? -12.186 3.670 17.792 1.00 98.62 92 ILE A N 1
ATOM 666 C CA . ILE A 1 92 ? -11.738 4.386 16.586 1.00 98.62 92 ILE A CA 1
ATOM 667 C C . ILE A 1 92 ? -12.047 3.587 15.319 1.00 98.62 92 ILE A C 1
ATOM 669 O O . ILE A 1 92 ? -12.485 4.149 14.324 1.00 98.62 92 ILE A O 1
ATOM 673 N N . VAL A 1 93 ? -11.883 2.265 15.354 1.00 98.75 93 VAL A N 1
ATOM 674 C CA . VAL A 1 93 ? -12.058 1.357 14.215 1.00 98.75 93 VAL A CA 1
ATOM 675 C C . VAL A 1 93 ? -13.099 0.279 14.569 1.00 98.75 93 VAL A C 1
ATOM 677 O O . VAL A 1 93 ? -12.748 -0.850 14.927 1.00 98.75 93 VAL A O 1
ATOM 680 N N . PRO A 1 94 ? -14.414 0.568 14.492 1.00 98.38 94 PRO A N 1
ATOM 681 C CA . PRO A 1 94 ? -15.451 -0.363 14.956 1.00 98.38 94 PRO A CA 1
ATOM 682 C C . PRO A 1 94 ? -15.610 -1.622 14.097 1.00 98.38 94 PRO A C 1
ATOM 684 O O . PRO A 1 94 ? -16.053 -2.662 14.587 1.00 98.38 94 PRO A O 1
ATOM 687 N N . SER A 1 95 ? -15.225 -1.570 12.821 1.00 98.44 95 SER A N 1
ATOM 688 C CA . SER A 1 95 ? -15.269 -2.732 11.928 1.00 98.44 95 SER A CA 1
ATOM 689 C C . SER A 1 95 ? -14.149 -3.720 12.259 1.00 98.44 95 SER A C 1
ATOM 691 O O . SER A 1 95 ? -12.971 -3.392 12.135 1.00 98.44 95 SER A O 1
ATOM 693 N N . ALA A 1 96 ? -14.505 -4.963 12.597 1.00 98.62 96 ALA A N 1
ATOM 694 C CA . ALA A 1 96 ? -13.543 -6.049 12.811 1.00 98.62 96 ALA A CA 1
ATOM 695 C C . ALA A 1 96 ? -12.603 -6.254 11.612 1.00 98.62 96 ALA A C 1
ATOM 697 O O . ALA A 1 96 ? -11.421 -6.538 11.777 1.00 98.62 96 ALA A O 1
ATOM 698 N N . ARG A 1 97 ? -13.105 -6.054 10.390 1.00 98.62 97 ARG A N 1
ATOM 699 C CA . ARG A 1 97 ? -12.287 -6.158 9.180 1.00 98.62 97 ARG A CA 1
ATOM 700 C C . ARG A 1 97 ? -11.273 -5.028 9.077 1.00 98.62 97 ARG A C 1
ATOM 702 O O . ARG A 1 97 ? -10.115 -5.320 8.828 1.00 98.62 97 ARG A O 1
ATOM 709 N N . LEU A 1 98 ? -11.676 -3.780 9.330 1.00 98.75 98 LEU A N 1
ATOM 710 C CA . LEU A 1 98 ? -10.748 -2.643 9.292 1.00 98.75 98 LEU A CA 1
ATOM 711 C C . LEU A 1 98 ? -9.740 -2.682 10.448 1.00 98.75 98 LEU A C 1
ATOM 713 O O . LEU A 1 98 ? -8.599 -2.272 10.266 1.00 98.75 98 LEU A O 1
ATOM 717 N N . ARG A 1 99 ? -10.099 -3.251 11.609 1.00 98.75 99 ARG A N 1
ATOM 718 C CA . ARG A 1 99 ? -9.111 -3.549 12.661 1.00 98.75 99 ARG A CA 1
ATOM 719 C C . ARG A 1 99 ? -8.095 -4.583 12.204 1.00 98.75 99 ARG A C 1
ATOM 721 O O . ARG A 1 99 ? -6.904 -4.394 12.426 1.00 98.75 99 ARG A O 1
ATOM 728 N N . ALA A 1 100 ? -8.547 -5.660 11.557 1.00 98.88 100 ALA A N 1
ATOM 729 C CA . ALA A 1 100 ? -7.641 -6.648 10.982 1.00 98.88 100 ALA A CA 1
ATOM 730 C C . ALA A 1 100 ? -6.753 -6.014 9.902 1.00 98.88 100 ALA A C 1
ATOM 732 O O . ALA A 1 100 ? -5.549 -6.233 9.923 1.00 98.88 100 ALA A O 1
ATOM 733 N N . THR A 1 101 ? -7.318 -5.173 9.031 1.00 98.88 101 THR A N 1
ATOM 734 C CA . THR A 1 101 ? -6.593 -4.363 8.043 1.00 98.88 101 THR A CA 1
ATOM 735 C C . THR A 1 101 ? -5.487 -3.542 8.700 1.00 98.88 101 THR A C 1
ATOM 737 O O . THR A 1 101 ? -4.326 -3.709 8.339 1.00 98.88 101 THR A O 1
ATOM 740 N N . LEU A 1 102 ? -5.818 -2.724 9.702 1.00 98.88 102 LEU A N 1
ATOM 741 C CA . LEU A 1 102 ? -4.853 -1.872 10.395 1.00 98.88 102 LEU A CA 1
ATOM 742 C C . LEU A 1 102 ? -3.727 -2.696 11.031 1.00 98.88 102 LEU A C 1
ATOM 744 O O . LEU A 1 102 ? -2.555 -2.478 10.745 1.00 98.88 102 LEU A O 1
ATOM 748 N N . VAL A 1 103 ? -4.073 -3.690 11.852 1.00 98.88 103 VAL A N 1
ATOM 749 C CA . VAL A 1 103 ? -3.080 -4.475 12.602 1.00 98.88 103 VAL A CA 1
ATOM 750 C C . VAL A 1 103 ? -2.241 -5.376 11.691 1.00 98.88 103 VAL A C 1
ATOM 752 O O . VAL A 1 103 ? -1.091 -5.680 12.008 1.00 98.88 103 VAL A O 1
ATOM 755 N N . SER A 1 104 ? -2.763 -5.768 10.525 1.00 98.88 104 SER A N 1
ATOM 756 C CA . SER A 1 104 ? -2.013 -6.569 9.550 1.00 98.88 104 SER A CA 1
ATOM 757 C C . SER A 1 104 ? -0.764 -5.878 9.002 1.00 98.88 104 SER A C 1
ATOM 759 O O . SER A 1 104 ? 0.121 -6.557 8.478 1.00 98.88 104 SER A O 1
ATOM 761 N N . LEU A 1 105 ? -0.654 -4.556 9.169 1.00 98.88 105 LEU A N 1
ATOM 762 C CA . LEU A 1 105 ? 0.529 -3.782 8.807 1.00 98.88 105 LEU A CA 1
ATOM 763 C C . LEU A 1 105 ? 1.749 -4.087 9.691 1.00 98.88 105 LEU A C 1
ATOM 765 O O . LEU A 1 105 ? 2.862 -3.748 9.296 1.00 98.88 105 LEU A O 1
ATOM 769 N N . LYS A 1 106 ? 1.593 -4.747 10.849 1.00 98.81 106 LYS A N 1
ATOM 770 C CA . LYS A 1 106 ? 2.707 -5.065 11.761 1.00 98.81 106 LYS A CA 1
ATOM 771 C C . LYS A 1 106 ? 3.748 -5.956 11.079 1.00 98.81 106 LYS A C 1
ATOM 773 O O . LYS A 1 106 ? 3.440 -7.091 10.736 1.00 98.81 106 LYS A O 1
ATOM 778 N N . GLY A 1 107 ? 4.980 -5.489 10.916 1.00 98.25 107 GLY A N 1
ATOM 779 C CA . GLY A 1 107 ? 6.069 -6.147 10.188 1.00 98.25 107 GLY A CA 1
ATOM 780 C C . GLY A 1 107 ? 6.164 -5.773 8.707 1.00 98.25 107 GLY A C 1
ATOM 781 O O . GLY A 1 107 ? 6.964 -6.367 7.988 1.00 98.25 107 GLY A O 1
ATOM 782 N N . THR A 1 108 ? 5.359 -4.818 8.239 1.00 98.75 108 THR A N 1
ATOM 783 C CA . THR A 1 108 ? 5.450 -4.236 6.888 1.00 98.75 108 THR A CA 1
ATOM 784 C C . THR A 1 108 ? 6.118 -2.862 6.941 1.00 98.75 108 THR A C 1
ATOM 786 O O . THR A 1 108 ? 6.265 -2.274 8.014 1.00 98.75 108 THR A O 1
ATOM 789 N N . VAL A 1 109 ? 6.465 -2.289 5.785 1.00 98.62 109 VAL A N 1
ATOM 790 C CA . VAL A 1 109 ? 6.946 -0.897 5.728 1.00 98.62 109 VAL A CA 1
ATOM 791 C C . VAL A 1 109 ? 5.900 0.103 6.235 1.00 98.62 109 VAL A C 1
ATOM 793 O O . VAL A 1 109 ? 6.275 1.151 6.760 1.00 98.62 109 VAL A O 1
ATOM 796 N N . GLY A 1 110 ? 4.614 -0.259 6.156 1.00 98.69 110 GLY A N 1
ATOM 797 C CA . GLY A 1 110 ? 3.471 0.515 6.633 1.00 98.69 110 GLY A CA 1
ATOM 798 C C . GLY A 1 110 ? 3.130 0.325 8.115 1.00 98.69 110 GLY A C 1
ATOM 799 O O . GLY A 1 110 ? 2.160 0.919 8.574 1.00 98.69 110 GLY A O 1
ATOM 800 N N . GLU A 1 111 ? 3.895 -0.454 8.894 1.00 98.81 111 GLU A N 1
ATOM 801 C CA . GLU A 1 111 ? 3.646 -0.647 10.338 1.00 98.81 111 GLU A CA 1
ATOM 802 C C . GLU A 1 111 ? 3.405 0.661 11.127 1.00 98.81 111 GLU A C 1
ATOM 804 O O . GLU A 1 111 ? 2.480 0.678 11.946 1.00 98.81 111 GLU A O 1
ATOM 809 N N . PRO A 1 112 ? 4.128 1.778 10.875 1.00 98.81 112 PRO A N 1
ATOM 810 C CA . PRO A 1 112 ? 3.894 3.038 11.583 1.00 98.81 112 PRO A CA 1
ATOM 811 C C . PRO A 1 112 ? 2.458 3.579 11.489 1.00 98.81 112 PRO A C 1
ATOM 813 O O . PRO A 1 112 ? 2.036 4.314 12.385 1.00 98.81 112 PRO A O 1
ATOM 816 N N . ALA A 1 113 ? 1.677 3.197 10.468 1.00 98.69 113 ALA A N 1
ATOM 817 C CA . ALA A 1 113 ? 0.277 3.611 10.358 1.00 98.69 113 ALA A CA 1
ATOM 818 C C . ALA A 1 113 ? -0.615 3.041 11.469 1.00 98.69 113 ALA A C 1
ATOM 820 O O . ALA A 1 113 ? -1.650 3.633 11.761 1.00 98.69 113 ALA A O 1
ATOM 821 N N . ILE A 1 114 ? -0.220 1.952 12.141 1.00 98.75 114 ILE A N 1
ATOM 822 C CA . ILE A 1 114 ? -0.965 1.436 13.302 1.00 98.75 114 ILE A CA 1
ATOM 823 C C . ILE A 1 114 ? -1.055 2.508 14.387 1.00 98.75 114 ILE A C 1
ATOM 825 O O . ILE A 1 114 ? -2.140 2.792 14.890 1.00 98.75 114 ILE A O 1
ATOM 829 N N . MET A 1 115 ? 0.077 3.132 14.714 1.00 98.56 115 MET A N 1
ATOM 830 C CA . MET A 1 115 ? 0.112 4.213 15.695 1.00 98.56 115 MET A CA 1
ATOM 831 C C . MET A 1 115 ? -0.488 5.496 15.126 1.00 98.56 115 MET A C 1
ATOM 833 O O . MET A 1 115 ? -1.243 6.155 15.831 1.00 98.56 115 MET A O 1
ATOM 837 N N . GLY A 1 116 ? -0.225 5.819 13.856 1.00 98.12 116 GLY A N 1
ATOM 838 C CA . GLY A 1 116 ? -0.781 7.017 13.219 1.00 98.12 116 GLY A CA 1
ATOM 839 C C . GLY A 1 116 ? -2.311 7.044 13.177 1.00 98.12 116 GLY A C 1
ATOM 840 O O . GLY A 1 116 ? -2.904 8.097 13.388 1.00 98.12 116 GLY A O 1
ATOM 841 N N . ALA A 1 117 ? -2.961 5.890 12.996 1.00 98.25 117 ALA A N 1
ATOM 842 C CA . ALA A 1 117 ? -4.418 5.776 13.052 1.00 98.25 117 ALA A CA 1
ATOM 843 C C . ALA A 1 117 ? -4.988 5.966 14.472 1.00 98.25 117 ALA A C 1
ATOM 845 O O . ALA A 1 117 ? -6.157 6.316 14.626 1.00 98.25 117 ALA A O 1
ATOM 846 N N . LEU A 1 118 ? -4.185 5.700 15.509 1.00 98.50 118 LEU A N 1
ATOM 847 C CA . LEU A 1 118 ? -4.615 5.622 16.910 1.00 98.50 118 LEU A CA 1
ATOM 848 C C . LEU A 1 118 ? -4.070 6.761 17.788 1.00 98.50 118 LEU A C 1
ATOM 850 O O . LEU A 1 118 ? -4.345 6.788 18.987 1.00 98.50 118 LEU A O 1
ATOM 854 N N . ASP A 1 119 ? -3.332 7.716 17.217 1.00 97.69 119 ASP A N 1
ATOM 855 C CA . ASP A 1 119 ? -2.670 8.805 17.952 1.00 97.69 119 ASP A CA 1
ATOM 856 C C . ASP A 1 119 ? -3.608 9.937 18.409 1.00 97.69 119 ASP A C 1
ATOM 858 O O . ASP A 1 119 ? -3.178 10.879 19.072 1.00 97.69 119 ASP A O 1
ATOM 862 N N . GLY A 1 120 ? -4.894 9.842 18.065 1.00 97.31 120 GLY A N 1
ATOM 863 C CA . GLY A 1 120 ? -5.927 10.805 18.431 1.00 97.31 120 GLY A CA 1
ATOM 864 C C . GLY A 1 120 ? -6.319 11.788 17.330 1.00 97.31 120 GLY A C 1
ATOM 865 O O . GLY A 1 120 ? -7.323 12.481 17.521 1.00 97.31 120 GLY A O 1
ATOM 866 N N . THR A 1 121 ? -5.609 11.803 16.198 1.00 97.50 121 THR A N 1
ATOM 867 C CA . THR A 1 121 ? -5.919 12.640 15.018 1.00 97.50 121 THR A CA 1
ATOM 868 C C . THR A 1 121 ? -7.241 12.262 14.385 1.00 97.50 121 THR A C 1
ATOM 870 O O . THR A 1 121 ? -8.056 13.128 14.057 1.00 97.50 121 THR A O 1
ATOM 873 N N . TYR A 1 122 ? -7.468 10.956 14.257 1.00 98.19 122 TYR A N 1
ATOM 874 C CA . TYR A 1 122 ? -8.698 10.430 13.704 1.00 98.19 122 TYR A CA 1
ATOM 875 C C . TYR A 1 122 ? -9.711 10.165 14.815 1.00 98.19 122 TYR A C 1
ATOM 877 O O . TYR A 1 122 ? -9.393 9.600 15.864 1.00 98.19 122 TYR A O 1
ATOM 885 N N . GLY A 1 123 ? -10.951 10.586 14.586 1.00 98.00 123 GLY A N 1
ATOM 886 C CA . GLY A 1 123 ? -12.091 10.250 15.431 1.00 98.00 123 GLY A CA 1
ATOM 887 C C . GLY A 1 123 ? -12.657 8.873 15.098 1.00 98.00 123 GLY A C 1
ATOM 888 O O . GLY A 1 123 ? -13.149 8.182 15.990 1.00 98.00 123 GLY A O 1
ATOM 889 N N . LYS A 1 124 ? -12.576 8.468 13.822 1.00 98.38 124 LYS A N 1
ATOM 890 C CA . LYS A 1 124 ? -13.185 7.231 13.334 1.00 98.38 124 LYS A CA 1
ATOM 891 C C . LYS A 1 124 ? -12.559 6.720 12.035 1.00 98.38 124 LYS A C 1
ATOM 893 O O . LYS A 1 124 ? -12.182 7.504 11.169 1.00 98.38 124 LYS A O 1
ATOM 898 N N . VAL A 1 125 ? -12.548 5.397 11.881 1.00 98.75 125 VAL A N 1
ATOM 899 C CA . VAL A 1 125 ? -12.214 4.662 10.657 1.00 98.75 125 VAL A CA 1
ATOM 900 C C . VAL A 1 125 ? -13.290 3.605 10.394 1.00 98.75 125 VAL A C 1
ATOM 902 O O . VAL A 1 125 ? -13.517 2.710 11.215 1.00 98.75 125 VAL A O 1
ATOM 905 N N . TYR A 1 126 ? -14.008 3.712 9.276 1.00 98.75 126 TYR A N 1
ATOM 906 C CA . TYR A 1 126 ? -15.216 2.910 9.035 1.00 98.75 126 TYR A CA 1
ATOM 907 C C . TYR A 1 126 ? -15.526 2.721 7.549 1.00 98.75 126 TYR A C 1
ATOM 909 O O . TYR A 1 126 ? -14.961 3.394 6.697 1.00 98.75 126 TYR A O 1
ATOM 917 N N . PHE A 1 127 ? -16.448 1.802 7.242 1.00 98.69 127 PHE A N 1
ATOM 918 C CA . PHE A 1 127 ? -17.012 1.667 5.899 1.00 98.69 127 PHE A CA 1
ATOM 919 C C . PHE A 1 127 ? -18.221 2.592 5.718 1.00 98.69 127 PHE A C 1
ATOM 921 O O . PHE A 1 127 ? -19.159 2.534 6.516 1.00 98.69 127 PHE A O 1
ATOM 928 N N . GLY A 1 128 ? -18.235 3.386 4.652 1.00 98.31 128 GLY A N 1
ATOM 929 C CA . GLY A 1 128 ? -19.285 4.354 4.339 1.00 98.31 128 GLY A CA 1
ATOM 930 C C . GLY A 1 128 ? -19.222 4.823 2.886 1.00 98.31 128 GLY A C 1
ATOM 931 O O . GLY A 1 128 ? -18.632 4.155 2.041 1.00 98.31 128 GLY A O 1
ATOM 932 N N . THR A 1 129 ? -19.850 5.957 2.594 1.00 98.00 129 THR A N 1
ATOM 933 C CA . THR A 1 129 ? -19.740 6.617 1.287 1.00 98.00 129 THR A CA 1
ATOM 934 C C . THR A 1 129 ? -18.724 7.750 1.415 1.00 98.00 129 THR A C 1
ATOM 936 O O . THR A 1 129 ? -18.978 8.664 2.203 1.00 98.00 129 THR A O 1
ATOM 939 N N . PRO A 1 130 ? -17.589 7.708 0.696 1.00 97.56 130 PRO A N 1
ATOM 940 C CA . PRO A 1 130 ? -16.656 8.825 0.670 1.00 97.56 130 PRO A CA 1
ATOM 941 C C . PRO A 1 130 ? -17.334 10.112 0.169 1.00 97.56 130 PRO A C 1
ATOM 943 O O . PRO A 1 130 ? -18.145 10.036 -0.756 1.00 97.56 130 PRO A O 1
ATOM 946 N N . PRO A 1 131 ? -17.026 11.289 0.748 1.00 96.19 131 PRO A N 1
ATOM 947 C CA . PRO A 1 131 ? -17.573 12.563 0.279 1.00 96.19 131 PRO A CA 1
ATOM 948 C C . PRO A 1 131 ? -17.241 12.911 -1.180 1.00 96.19 131 PRO A C 1
ATOM 950 O O . PRO A 1 131 ? -18.022 13.606 -1.829 1.00 96.19 131 PRO A O 1
ATOM 953 N N . CYS A 1 132 ? -16.092 12.471 -1.701 1.00 93.44 132 CYS A N 1
ATOM 954 C CA . CYS A 1 132 ? -15.706 12.731 -3.086 1.00 93.44 132 CYS A CA 1
ATOM 955 C C . CYS A 1 132 ? -16.602 11.957 -4.070 1.00 93.44 132 CYS A C 1
ATOM 957 O O . CYS A 1 132 ? -16.700 10.732 -3.962 1.00 93.44 132 CYS A O 1
ATOM 959 N N . PRO A 1 133 ? -17.159 12.606 -5.111 1.00 92.69 133 PRO A N 1
ATOM 960 C CA . PRO A 1 133 ? -17.901 11.912 -6.167 1.00 92.69 133 PRO A CA 1
ATOM 961 C C . PRO A 1 133 ? -16.997 11.073 -7.086 1.00 92.69 133 PRO A C 1
ATOM 963 O O . PRO A 1 133 ? -17.502 10.326 -7.915 1.00 92.69 133 PRO A O 1
ATOM 966 N N . CYS A 1 134 ? -15.673 11.179 -6.934 1.00 92.19 134 CYS A N 1
ATOM 967 C CA . CYS A 1 134 ? -14.673 10.385 -7.646 1.00 92.19 134 CYS A CA 1
ATOM 968 C C . CYS A 1 134 ? -14.628 8.903 -7.227 1.00 92.19 134 CYS A C 1
ATOM 970 O O . CYS A 1 134 ? -13.819 8.149 -7.756 1.00 92.19 134 CYS A O 1
ATOM 972 N N . ASP A 1 135 ? -15.493 8.489 -6.292 1.00 94.44 135 ASP A N 1
ATOM 973 C CA . ASP A 1 135 ? -15.693 7.097 -5.874 1.00 94.44 135 ASP A CA 1
ATOM 974 C C . ASP A 1 135 ? -14.401 6.368 -5.416 1.00 94.44 135 ASP A C 1
ATOM 976 O O . ASP A 1 135 ? -14.149 5.223 -5.829 1.00 94.44 135 ASP A O 1
ATOM 980 N N . PRO A 1 136 ? -13.578 7.001 -4.545 1.00 96.94 136 PRO A N 1
ATOM 981 C CA . PRO A 1 136 ? -12.274 6.472 -4.153 1.00 96.94 136 PRO A CA 1
ATOM 982 C C . PRO A 1 136 ? -12.407 5.205 -3.293 1.00 96.94 136 PRO A C 1
ATOM 984 O O . PRO A 1 136 ? -13.493 4.873 -2.804 1.00 96.94 136 PRO A O 1
ATOM 987 N N . VAL A 1 137 ? -11.299 4.482 -3.086 1.00 98.19 137 VAL A N 1
ATOM 988 C CA . VAL A 1 137 ? -11.272 3.304 -2.194 1.00 98.19 137 VAL A CA 1
ATOM 989 C C . VAL A 1 137 ? -11.452 3.706 -0.737 1.00 98.19 137 VAL A C 1
ATOM 991 O O . VAL A 1 137 ? -12.226 3.070 -0.017 1.00 98.19 137 VAL A O 1
ATOM 994 N N . ALA A 1 138 ? -10.783 4.772 -0.321 1.00 98.56 138 ALA A N 1
ATOM 995 C CA . ALA A 1 138 ? -10.981 5.426 0.954 1.00 98.56 138 ALA A CA 1
ATOM 996 C C . ALA A 1 138 ? -10.754 6.934 0.800 1.00 98.56 138 ALA A C 1
ATOM 998 O O . ALA A 1 138 ? -10.388 7.406 -0.275 1.00 98.56 138 ALA A O 1
ATOM 999 N N . GLN A 1 139 ? -11.092 7.690 1.837 1.00 97.94 139 GLN A N 1
ATOM 1000 C CA . GLN A 1 139 ? -10.857 9.123 1.875 1.00 97.94 139 GLN A CA 1
ATOM 1001 C C . GLN A 1 139 ? -10.721 9.601 3.320 1.00 97.94 139 GLN A C 1
ATOM 1003 O O . GLN A 1 139 ? -11.552 9.259 4.172 1.00 97.94 139 GLN A O 1
ATOM 1008 N N . VAL A 1 140 ? -9.745 10.472 3.564 1.00 97.88 140 VAL A N 1
ATOM 1009 C CA . VAL A 1 140 ? -9.703 11.333 4.750 1.00 97.88 140 VAL A CA 1
ATOM 1010 C C . VAL A 1 140 ? -10.575 12.571 4.555 1.00 97.88 140 VAL A C 1
ATOM 1012 O O . VAL A 1 140 ? -10.508 13.256 3.535 1.00 97.88 140 VAL A O 1
ATOM 1015 N N . PHE A 1 141 ? -11.409 12.878 5.545 1.00 97.69 141 PHE A N 1
ATOM 1016 C CA . PHE A 1 141 ? -12.220 14.094 5.552 1.00 97.69 141 PHE A CA 1
ATOM 1017 C C . PHE A 1 141 ? -12.461 14.607 6.976 1.00 97.69 141 PHE A C 1
ATOM 1019 O O . PHE A 1 141 ? -12.251 13.890 7.954 1.00 97.69 141 PHE A O 1
ATOM 1026 N N . LEU A 1 142 ? -12.919 15.856 7.098 1.00 97.81 142 LEU A N 1
ATOM 1027 C CA . LEU A 1 142 ? -13.344 16.447 8.366 1.00 97.81 142 LEU A CA 1
ATOM 1028 C C . LEU A 1 142 ? -14.880 16.509 8.411 1.00 97.81 142 LEU A C 1
ATOM 1030 O O . LEU A 1 142 ? -15.468 17.310 7.679 1.00 97.81 142 LEU A O 1
ATOM 1034 N N . PRO A 1 143 ? -15.557 15.687 9.235 1.00 96.81 143 PRO A N 1
ATOM 1035 C CA . PRO A 1 143 ? -17.003 15.784 9.395 1.00 96.81 143 PRO A CA 1
ATOM 1036 C C . PRO A 1 143 ? -17.426 17.155 9.931 1.00 96.81 143 PRO A C 1
ATOM 1038 O O . PRO A 1 143 ? -16.735 17.756 10.755 1.00 96.81 143 PRO A O 1
ATOM 1041 N N . SER A 1 144 ? -18.605 17.627 9.518 1.00 95.94 144 SER A N 1
ATOM 1042 C CA . SER A 1 144 ? -19.162 18.887 10.023 1.00 95.94 144 SER A CA 1
ATOM 1043 C C . SER A 1 144 ? -19.311 18.850 11.549 1.00 95.94 144 SER A C 1
ATOM 1045 O O . SER A 1 144 ? -19.873 17.905 12.101 1.00 95.94 144 SER A O 1
ATOM 1047 N N . GLY A 1 145 ? -18.782 19.869 12.231 1.00 94.88 145 GLY A N 1
ATOM 1048 C CA . GLY A 1 145 ? -18.810 19.972 13.693 1.00 94.88 145 GLY A CA 1
ATOM 1049 C C . GLY A 1 145 ? -17.821 19.060 14.433 1.00 94.88 145 GLY A C 1
ATOM 1050 O O . GLY A 1 145 ? -17.795 19.083 15.661 1.00 94.88 145 GLY A O 1
ATOM 1051 N N . SER A 1 146 ? -16.999 18.280 13.723 1.00 95.31 146 SER A N 1
ATOM 1052 C CA . SER A 1 146 ? -15.919 17.494 14.324 1.00 95.31 146 SER A CA 1
ATOM 1053 C C . SER A 1 146 ? -14.636 18.320 14.431 1.00 95.31 146 SER A C 1
ATOM 1055 O O . SER A 1 146 ? -14.314 19.108 13.547 1.00 95.31 146 SER A O 1
ATOM 1057 N N . ALA A 1 147 ? -13.867 18.091 15.496 1.00 96.06 147 ALA A N 1
ATOM 1058 C CA . ALA A 1 147 ? -12.488 18.574 15.621 1.00 96.06 147 ALA A CA 1
ATOM 1059 C C . ALA A 1 147 ? -11.452 17.543 15.134 1.00 96.06 147 ALA A C 1
ATOM 1061 O O . ALA A 1 147 ? -10.253 17.804 15.178 1.00 96.06 147 ALA A O 1
ATOM 1062 N N . LYS A 1 148 ? -11.903 16.351 14.729 1.00 97.56 148 LYS A N 1
ATOM 1063 C CA . LYS A 1 148 ? -11.053 15.228 14.328 1.00 97.56 148 LYS A CA 1
ATOM 1064 C C . LYS A 1 148 ? -11.381 14.770 12.920 1.00 97.56 148 LYS A C 1
ATOM 1066 O O . LYS A 1 148 ? -12.557 14.694 12.556 1.00 97.56 148 LYS A O 1
ATOM 1071 N N . LEU A 1 149 ? -10.339 14.400 12.185 1.00 98.31 149 LEU A N 1
ATOM 1072 C CA . LEU A 1 149 ? -10.467 13.780 10.873 1.00 98.31 149 LEU A CA 1
ATOM 1073 C C . LEU A 1 149 ? -11.125 12.400 10.996 1.00 98.31 149 LEU A C 1
ATOM 1075 O O . LEU A 1 149 ? -11.083 11.753 12.044 1.00 98.31 149 LEU A O 1
ATOM 1079 N N . GLU A 1 150 ? -11.716 11.924 9.915 1.00 98.56 150 GLU A N 1
ATOM 1080 C CA . GLU A 1 150 ? -12.201 10.556 9.783 1.00 98.56 150 GLU A CA 1
ATOM 1081 C C . GLU A 1 150 ? -11.648 9.933 8.506 1.00 98.56 150 GLU A C 1
ATOM 1083 O O . GLU A 1 150 ? -11.478 10.621 7.502 1.00 98.56 150 GLU A O 1
ATOM 1088 N N . ILE A 1 151 ? -11.405 8.622 8.548 1.00 98.75 151 ILE A N 1
ATOM 1089 C CA . ILE A 1 151 ? -11.071 7.824 7.367 1.00 98.75 151 ILE A CA 1
ATOM 1090 C C . ILE A 1 151 ? -12.303 6.997 7.005 1.00 98.75 151 ILE A C 1
ATOM 1092 O O . ILE A 1 151 ? -12.714 6.100 7.751 1.00 98.75 151 ILE A O 1
ATOM 1096 N N . VAL A 1 152 ? -12.902 7.276 5.852 1.00 98.75 152 VAL A N 1
ATOM 1097 C CA . VAL A 1 152 ? -14.026 6.495 5.333 1.00 98.75 152 VAL A CA 1
ATOM 1098 C C . VAL A 1 152 ? -13.555 5.602 4.196 1.00 98.75 152 VAL A C 1
ATOM 1100 O O . VAL A 1 152 ? -13.183 6.070 3.129 1.00 98.75 152 VAL A O 1
ATOM 1103 N N . PHE A 1 153 ? -13.601 4.292 4.416 1.00 98.81 153 PHE A N 1
ATOM 1104 C CA . PHE A 1 153 ? -13.445 3.300 3.361 1.00 98.81 153 PHE A CA 1
ATOM 1105 C C . PHE A 1 153 ? -14.759 3.151 2.611 1.00 98.81 153 PHE A C 1
ATOM 1107 O O . PHE A 1 153 ? -15.828 3.030 3.212 1.00 98.81 153 PHE A O 1
ATOM 1114 N N . ASN A 1 154 ? -14.693 3.093 1.293 1.00 98.62 154 ASN A N 1
ATOM 1115 C CA . ASN A 1 154 ? -15.872 2.939 0.471 1.00 98.62 154 ASN A CA 1
ATOM 1116 C C . ASN A 1 154 ? -16.546 1.591 0.724 1.00 98.62 154 ASN A C 1
ATOM 1118 O O . ASN A 1 154 ? -15.943 0.518 0.622 1.00 98.62 154 ASN A O 1
ATOM 1122 N N . LYS A 1 155 ? -17.834 1.646 1.061 1.00 98.06 155 LYS A N 1
ATOM 1123 C CA . LYS A 1 155 ? -18.636 0.488 1.451 1.00 98.06 155 LYS A CA 1
ATOM 1124 C C . LYS A 1 155 ? -18.711 -0.575 0.352 1.00 98.06 155 LYS A C 1
ATOM 1126 O O . LYS A 1 155 ? -18.914 -1.745 0.682 1.00 98.06 155 LYS A O 1
ATOM 1131 N N . LYS A 1 156 ? -18.488 -0.227 -0.923 1.00 97.62 156 LYS A N 1
ATOM 1132 C CA . LYS A 1 156 ? -18.392 -1.219 -2.011 1.00 97.62 156 LYS A CA 1
ATOM 1133 C C . LYS A 1 156 ? -17.247 -2.224 -1.805 1.00 97.62 156 LYS A C 1
ATOM 1135 O O . LYS A 1 156 ? -17.382 -3.375 -2.201 1.00 97.62 156 LYS A O 1
ATOM 1140 N N . TYR A 1 157 ? -16.186 -1.838 -1.088 1.00 98.31 157 TYR A N 1
ATOM 1141 C CA . TYR A 1 157 ? -15.035 -2.690 -0.766 1.00 98.31 157 TYR A CA 1
ATOM 1142 C C . TYR A 1 157 ? -15.121 -3.365 0.613 1.00 98.31 157 TYR A C 1
ATOM 1144 O O . TYR A 1 157 ? -14.173 -4.016 1.053 1.00 98.31 157 TYR A O 1
ATOM 1152 N N . GLN A 1 158 ? -16.257 -3.273 1.317 1.00 98.06 158 GLN A N 1
ATOM 1153 C CA . GLN A 1 158 ? -16.397 -3.834 2.672 1.00 98.06 158 GLN A CA 1
ATOM 1154 C C . GLN A 1 158 ? -16.226 -5.362 2.740 1.00 98.06 158 GLN A C 1
ATOM 1156 O O . GLN A 1 158 ? -16.044 -5.916 3.828 1.00 98.06 158 GLN A O 1
ATOM 1161 N N . TYR A 1 159 ? -16.314 -6.043 1.592 1.00 98.19 159 TYR A N 1
ATOM 1162 C CA . TYR A 1 159 ? -16.167 -7.491 1.476 1.00 98.19 159 TYR A CA 1
ATOM 1163 C C . TYR A 1 159 ? -14.802 -7.948 0.950 1.00 98.19 159 TYR A C 1
ATOM 1165 O O . TYR A 1 159 ? -14.557 -9.155 0.938 1.00 98.19 159 TYR A O 1
ATOM 1173 N N . GLU A 1 160 ? -13.895 -7.019 0.639 1.00 98.44 160 GLU A N 1
ATOM 1174 C CA . GLU A 1 160 ? -12.523 -7.331 0.228 1.00 98.44 160 GLU A CA 1
ATOM 1175 C C . GLU A 1 160 ? -11.749 -8.069 1.327 1.00 98.44 160 GLU A C 1
ATOM 1177 O O . GLU A 1 160 ? -12.064 -7.980 2.524 1.00 98.44 160 GLU A O 1
ATOM 1182 N N . ASP A 1 161 ? -10.711 -8.805 0.929 1.00 98.44 161 ASP A N 1
ATOM 1183 C CA . ASP A 1 161 ? -9.747 -9.344 1.885 1.00 98.44 161 ASP A CA 1
ATOM 1184 C C . ASP A 1 161 ? -9.088 -8.182 2.646 1.00 98.44 161 ASP A C 1
ATOM 1186 O O . ASP A 1 161 ? -8.658 -7.197 2.047 1.00 98.44 161 ASP A O 1
ATOM 1190 N N . PHE A 1 162 ? -8.995 -8.283 3.976 1.00 98.75 162 PHE A N 1
ATOM 1191 C CA . PHE A 1 162 ? -8.468 -7.198 4.812 1.00 98.75 162 PHE A CA 1
ATOM 1192 C C . PHE A 1 162 ? -7.035 -6.791 4.429 1.00 98.75 162 PHE A C 1
ATOM 1194 O O . PHE A 1 162 ? -6.655 -5.649 4.684 1.00 98.75 162 PHE A O 1
ATOM 1201 N N . ARG A 1 163 ? -6.273 -7.696 3.795 1.00 98.75 163 ARG A N 1
ATOM 1202 C CA . ARG A 1 163 ? -4.914 -7.456 3.288 1.00 98.75 163 ARG A CA 1
ATOM 1203 C C . ARG A 1 163 ? -4.886 -6.624 2.004 1.00 98.75 163 ARG A C 1
ATOM 1205 O O . ARG A 1 163 ? -3.893 -5.953 1.773 1.00 98.75 163 ARG A O 1
ATOM 1212 N N . LEU A 1 164 ? -5.955 -6.621 1.201 1.00 98.75 164 LEU A N 1
ATOM 1213 C CA . LEU A 1 164 ? -6.090 -5.725 0.039 1.00 98.75 164 LEU A CA 1
ATOM 1214 C C . LEU A 1 164 ? -6.406 -4.285 0.463 1.00 98.75 164 LEU A C 1
ATOM 1216 O O . LEU A 1 164 ? -6.044 -3.341 -0.227 1.00 98.75 164 LEU A O 1
ATOM 1220 N N . LEU A 1 165 ? -7.052 -4.115 1.621 1.00 98.81 165 LEU A N 1
ATOM 1221 C CA . LEU A 1 165 ? -7.354 -2.805 2.209 1.00 98.81 165 LEU A CA 1
ATOM 1222 C C . LEU A 1 165 ? -6.164 -2.213 2.982 1.00 98.81 165 LEU A C 1
ATOM 1224 O O . LEU A 1 165 ? -6.155 -1.022 3.277 1.00 98.81 165 LEU A O 1
ATOM 1228 N N . ALA A 1 166 ? -5.183 -3.034 3.368 1.00 98.88 166 ALA A N 1
ATOM 1229 C CA . ALA A 1 166 ? -4.076 -2.613 4.230 1.00 98.88 166 ALA A CA 1
ATOM 1230 C C . ALA A 1 166 ? -3.140 -1.583 3.573 1.00 98.88 166 ALA A C 1
ATOM 1232 O O . ALA A 1 166 ? -2.811 -0.608 4.247 1.00 98.88 166 ALA A O 1
ATOM 1233 N N . PRO A 1 167 ? -2.770 -1.714 2.283 1.00 98.81 167 PRO A N 1
ATOM 1234 C CA . PRO A 1 167 ? -2.041 -0.669 1.565 1.00 98.81 167 PRO A CA 1
ATOM 1235 C C . PRO A 1 167 ? -2.765 0.682 1.609 1.00 98.81 167 PRO A C 1
ATOM 1237 O O . PRO A 1 167 ? -2.153 1.691 1.946 1.00 98.81 167 PRO A O 1
ATOM 1240 N N . VAL A 1 168 ? -4.082 0.674 1.387 1.00 98.75 168 VAL A N 1
ATOM 1241 C CA . VAL A 1 168 ? -4.926 1.877 1.438 1.00 98.75 168 VAL A CA 1
ATOM 1242 C C . VAL A 1 168 ? -5.008 2.438 2.860 1.00 98.75 168 VAL A C 1
ATOM 1244 O O . VAL A 1 168 ? -4.903 3.636 3.060 1.00 98.75 168 VAL A O 1
ATOM 1247 N N . MET A 1 169 ? -5.098 1.599 3.895 1.00 98.81 169 MET A N 1
ATOM 1248 C CA . MET A 1 169 ? -5.015 2.074 5.286 1.00 98.81 169 MET A CA 1
ATOM 1249 C C . MET A 1 169 ? -3.680 2.768 5.582 1.00 98.81 169 MET A C 1
ATOM 1251 O O . MET A 1 169 ? -3.662 3.795 6.256 1.00 98.81 169 MET A O 1
ATOM 1255 N N . ALA A 1 170 ? -2.567 2.213 5.096 1.00 98.75 170 ALA A N 1
ATOM 1256 C CA . ALA A 1 170 ? -1.257 2.832 5.262 1.00 98.75 170 ALA A CA 1
ATOM 1257 C C . ALA A 1 170 ? -1.171 4.184 4.536 1.00 98.75 170 ALA A C 1
ATOM 1259 O O . ALA A 1 170 ? -0.571 5.105 5.079 1.00 98.75 170 ALA A O 1
ATOM 1260 N N . HIS A 1 171 ? -1.804 4.304 3.367 1.00 98.31 171 HIS A N 1
ATOM 1261 C CA . HIS A 1 171 ? -1.941 5.549 2.612 1.00 98.31 171 HIS A CA 1
ATOM 1262 C C . HIS A 1 171 ? -2.744 6.596 3.389 1.00 98.31 171 HIS A C 1
ATOM 1264 O O . HIS A 1 171 ? -2.220 7.663 3.689 1.00 98.31 171 HIS A O 1
ATOM 1270 N N . GLU A 1 172 ? -3.988 6.295 3.768 1.00 98.44 172 GLU A N 1
ATOM 1271 C CA . GLU A 1 172 ? -4.894 7.293 4.356 1.00 98.44 172 GLU A CA 1
ATOM 1272 C C . GLU A 1 172 ? -4.371 7.868 5.680 1.00 98.44 172 GLU A C 1
ATOM 1274 O O . GLU A 1 172 ? -4.569 9.042 5.979 1.00 98.44 172 GLU A O 1
ATOM 1279 N N . VAL A 1 173 ? -3.649 7.069 6.473 1.00 98.31 173 VAL A N 1
ATOM 1280 C CA . VAL A 1 173 ? -3.054 7.527 7.743 1.00 98.31 173 VAL A CA 1
ATOM 1281 C C . VAL A 1 173 ? -1.958 8.588 7.541 1.00 98.31 173 VAL A C 1
ATOM 1283 O O . VAL A 1 173 ? -1.594 9.301 8.483 1.00 98.31 173 VAL A O 1
ATOM 1286 N N . LEU A 1 174 ? -1.412 8.709 6.329 1.00 97.88 174 LEU A N 1
ATOM 1287 C CA . LEU A 1 174 ? -0.429 9.737 6.001 1.00 97.88 174 LEU A CA 1
ATOM 1288 C C . LEU A 1 174 ? -1.071 11.101 5.719 1.00 97.88 174 LEU A C 1
ATOM 1290 O O . LEU A 1 174 ? -0.386 12.106 5.895 1.00 97.88 174 LEU A O 1
ATOM 1294 N N . HIS A 1 175 ? -2.367 11.156 5.397 1.00 96.25 175 HIS A N 1
ATOM 1295 C CA . HIS A 1 175 ? -3.106 12.409 5.242 1.00 96.25 175 HIS A CA 1
ATOM 1296 C C . HIS A 1 175 ? -3.478 12.983 6.610 1.00 96.25 175 HIS A C 1
ATOM 1298 O O . HIS A 1 175 ? -4.340 12.458 7.323 1.00 96.25 175 HIS A O 1
ATOM 1304 N N . ARG A 1 176 ? -2.802 14.066 6.998 1.00 93.69 176 ARG A N 1
ATOM 1305 C CA . ARG A 1 176 ? -2.938 14.700 8.325 1.00 93.69 176 ARG A CA 1
ATOM 1306 C C . ARG A 1 176 ? -3.715 16.010 8.306 1.00 93.69 176 ARG A C 1
ATOM 1308 O O . ARG A 1 176 ? -3.980 16.573 9.367 1.00 93.69 176 ARG A O 1
ATOM 1315 N N . ASP A 1 177 ? -4.110 16.450 7.124 1.00 91.00 177 ASP A N 1
ATOM 1316 C CA . ASP A 1 177 ? -5.003 17.568 6.875 1.00 91.00 177 ASP A CA 1
ATOM 1317 C C . ASP A 1 177 ? -5.881 17.254 5.644 1.00 91.00 177 ASP A C 1
ATOM 1319 O O . ASP A 1 177 ? -6.058 16.090 5.279 1.00 91.00 177 ASP A O 1
ATOM 1323 N N . LEU A 1 178 ? -6.508 18.279 5.062 1.00 90.62 178 LEU A N 1
ATOM 1324 C CA . LEU A 1 178 ? -7.343 18.152 3.861 1.00 90.62 178 LEU A CA 1
ATOM 1325 C C . LEU A 1 178 ? -6.643 18.669 2.594 1.00 90.62 178 LEU A C 1
ATOM 1327 O O . LEU A 1 178 ? -7.273 18.761 1.539 1.00 90.62 178 LEU A O 1
ATOM 1331 N N . LEU A 1 179 ? -5.376 19.071 2.700 1.00 86.62 179 LEU A N 1
ATOM 1332 C CA . LEU A 1 179 ? -4.603 19.601 1.590 1.00 86.62 179 LEU A CA 1
ATOM 1333 C C . LEU A 1 179 ? -3.994 18.430 0.825 1.00 86.62 179 LEU A C 1
ATOM 1335 O O . LEU A 1 179 ? -2.930 17.942 1.161 1.00 86.62 179 LEU A O 1
ATOM 1339 N N . GLY A 1 180 ? -4.661 17.990 -0.239 1.00 84.00 180 GLY A N 1
ATOM 1340 C CA . GLY A 1 180 ? -4.083 17.005 -1.151 1.00 84.00 180 GLY A CA 1
ATOM 1341 C C . GLY A 1 180 ? -3.106 17.651 -2.135 1.00 84.00 180 GLY A C 1
ATOM 1342 O O . GLY A 1 180 ? -3.448 18.632 -2.797 1.00 84.00 180 GLY A O 1
ATOM 1343 N N . GLY A 1 181 ? -1.910 17.078 -2.272 1.00 91.38 181 GLY A N 1
ATOM 1344 C CA . GLY A 1 181 ? -0.929 17.447 -3.299 1.00 91.38 181 GLY A CA 1
ATOM 1345 C C . GLY A 1 181 ? -0.571 16.276 -4.218 1.00 91.38 181 GLY A C 1
ATOM 1346 O O . GLY A 1 181 ? -0.669 15.111 -3.837 1.00 91.38 181 GLY A O 1
ATOM 1347 N N . LYS A 1 182 ? -0.108 16.559 -5.440 1.00 94.88 182 LYS A N 1
ATOM 1348 C CA . LYS A 1 182 ? 0.371 15.506 -6.356 1.00 94.88 182 LYS A CA 1
ATOM 1349 C C . LYS A 1 182 ? 1.672 14.857 -5.870 1.00 94.88 182 LYS A C 1
ATOM 1351 O O . LYS A 1 182 ? 1.793 13.639 -5.960 1.00 94.88 182 LYS A O 1
ATOM 1356 N N . LYS A 1 183 ? 2.593 15.633 -5.276 1.00 96.75 183 LYS A N 1
ATOM 1357 C CA . LYS A 1 183 ? 3.785 15.095 -4.586 1.00 96.75 183 LYS A CA 1
ATOM 1358 C C . LYS A 1 183 ? 3.410 14.183 -3.426 1.00 96.75 183 LYS A C 1
ATOM 1360 O O . LYS A 1 183 ? 3.977 13.104 -3.291 1.00 96.75 183 LYS A O 1
ATOM 1365 N N . GLU A 1 184 ? 2.426 14.594 -2.629 1.00 96.94 184 GLU A N 1
ATOM 1366 C CA . GLU A 1 184 ? 1.881 13.759 -1.562 1.00 96.94 184 GLU A CA 1
ATOM 1367 C C . GLU A 1 184 ? 1.341 12.449 -2.124 1.00 96.94 184 GLU A C 1
ATOM 1369 O O . GLU A 1 184 ? 1.821 11.399 -1.710 1.00 96.94 184 GLU A O 1
ATOM 1374 N N . GLY A 1 185 ? 0.480 12.512 -3.146 1.00 96.19 185 GLY A N 1
ATOM 1375 C CA . GLY A 1 185 ? -0.017 11.346 -3.884 1.00 96.19 185 GLY A CA 1
ATOM 1376 C C . GLY A 1 185 ? 1.094 10.402 -4.359 1.00 96.19 185 GLY A C 1
ATOM 1377 O O . GLY A 1 185 ? 1.027 9.198 -4.117 1.00 96.19 185 GLY A O 1
ATOM 1378 N N . ALA A 1 186 ? 2.154 10.938 -4.969 1.00 97.88 186 ALA A N 1
ATOM 1379 C CA . ALA A 1 186 ? 3.284 10.144 -5.449 1.00 97.88 186 ALA A CA 1
ATOM 1380 C C . ALA A 1 186 ? 4.060 9.464 -4.304 1.00 97.88 186 ALA A C 1
ATOM 1382 O O . ALA A 1 186 ? 4.398 8.281 -4.398 1.00 97.88 186 ALA A O 1
ATOM 1383 N N . VAL A 1 187 ? 4.315 10.180 -3.202 1.00 98.44 187 VAL A N 1
ATOM 1384 C CA . VAL A 1 187 ? 4.984 9.625 -2.014 1.00 98.44 187 VAL A CA 1
ATOM 1385 C C . VAL A 1 187 ? 4.132 8.525 -1.381 1.00 98.44 187 VAL A C 1
ATOM 1387 O O . VAL A 1 187 ? 4.641 7.422 -1.163 1.00 98.44 187 VAL A O 1
ATOM 1390 N N . VAL A 1 188 ? 2.848 8.779 -1.115 1.00 97.94 188 VAL A N 1
ATOM 1391 C CA . VAL A 1 188 ? 1.970 7.803 -0.447 1.00 97.94 188 VAL A CA 1
ATOM 1392 C C . VAL A 1 188 ? 1.733 6.567 -1.316 1.00 97.94 188 VAL A C 1
ATOM 1394 O O . VAL A 1 188 ? 1.871 5.455 -0.808 1.00 97.94 188 VAL A O 1
ATOM 1397 N N . ALA A 1 189 ? 1.514 6.722 -2.627 1.00 98.19 189 ALA A N 1
ATOM 1398 C CA . ALA A 1 189 ? 1.375 5.602 -3.562 1.00 98.19 189 ALA A CA 1
ATOM 1399 C C . ALA A 1 189 ? 2.670 4.775 -3.659 1.00 98.19 189 ALA A C 1
ATOM 1401 O O . ALA A 1 189 ? 2.676 3.541 -3.640 1.00 98.19 189 ALA A O 1
ATOM 1402 N N . SER A 1 190 ? 3.832 5.436 -3.652 1.00 98.44 190 SER A N 1
ATOM 1403 C CA . SER A 1 190 ? 5.104 4.709 -3.659 1.00 98.44 190 SER A CA 1
ATOM 1404 C C . SER A 1 190 ? 5.284 3.802 -2.436 1.00 98.44 190 SER A C 1
ATOM 1406 O O . SER A 1 190 ? 5.925 2.762 -2.551 1.00 98.44 190 SER A O 1
ATOM 1408 N N . ILE A 1 191 ? 4.715 4.163 -1.280 1.00 98.69 191 ILE A N 1
ATOM 1409 C CA . ILE A 1 191 ? 4.731 3.345 -0.060 1.00 98.69 191 ILE A CA 1
ATOM 1410 C C . ILE A 1 191 ? 3.608 2.301 -0.108 1.00 98.69 191 ILE A C 1
ATOM 1412 O O . ILE A 1 191 ? 3.855 1.136 0.208 1.00 98.69 191 ILE A O 1
ATOM 1416 N N . GLN A 1 192 ? 2.405 2.690 -0.541 1.00 98.62 192 GLN A N 1
ATOM 1417 C CA . GLN A 1 192 ? 1.235 1.823 -0.711 1.00 98.62 192 GLN A CA 1
ATOM 1418 C C . GLN A 1 192 ? 1.575 0.588 -1.552 1.00 98.62 192 GLN A C 1
ATOM 1420 O O . GLN A 1 192 ? 1.418 -0.542 -1.081 1.00 98.62 192 GLN A O 1
ATOM 1425 N N . SER A 1 193 ? 2.119 0.785 -2.754 1.00 98.62 193 SER A N 1
ATOM 1426 C CA . SER A 1 193 ? 2.531 -0.309 -3.642 1.00 98.62 193 SER A CA 1
ATOM 1427 C C . SER A 1 193 ? 3.549 -1.264 -2.996 1.00 98.62 193 SER A C 1
ATOM 1429 O O . SER A 1 193 ? 3.464 -2.481 -3.185 1.00 98.62 193 SER A O 1
ATOM 1431 N N . LEU A 1 194 ? 4.474 -0.762 -2.166 1.00 98.69 194 LEU A N 1
ATOM 1432 C CA . LEU A 1 194 ? 5.441 -1.596 -1.438 1.00 98.69 194 LEU A CA 1
ATOM 1433 C C . LEU A 1 194 ? 4.779 -2.393 -0.303 1.00 98.69 194 LEU A C 1
ATOM 1435 O O . LEU A 1 194 ? 5.109 -3.565 -0.112 1.00 98.69 194 LEU A O 1
ATOM 1439 N N . VAL A 1 195 ? 3.816 -1.806 0.416 1.00 98.81 195 VAL A N 1
ATOM 1440 C CA . VAL A 1 195 ? 2.999 -2.535 1.403 1.00 98.81 195 VAL A CA 1
ATOM 1441 C C . VAL A 1 195 ? 2.229 -3.662 0.714 1.00 98.81 195 VAL A C 1
ATOM 1443 O O . VAL A 1 195 ? 2.263 -4.805 1.177 1.00 98.81 195 VAL A O 1
ATOM 1446 N N . TYR A 1 196 ? 1.583 -3.375 -0.421 1.00 98.88 196 TYR A N 1
ATOM 1447 C CA . TYR A 1 196 ? 0.854 -4.380 -1.194 1.00 98.88 196 TYR A CA 1
ATOM 1448 C C . TYR A 1 196 ? 1.764 -5.528 -1.646 1.00 98.88 196 TYR A C 1
ATOM 1450 O O . TYR A 1 196 ? 1.449 -6.699 -1.428 1.00 98.88 196 TYR A O 1
ATOM 1458 N N . ALA A 1 197 ? 2.940 -5.204 -2.182 1.00 98.88 197 ALA A N 1
ATOM 1459 C CA . ALA A 1 197 ? 3.937 -6.187 -2.589 1.00 98.88 197 ALA A CA 1
ATOM 1460 C C . ALA A 1 197 ? 4.357 -7.136 -1.451 1.00 98.88 197 ALA A C 1
ATOM 1462 O O . ALA A 1 197 ? 4.489 -8.343 -1.675 1.00 98.88 197 ALA A O 1
ATOM 1463 N N . GLN A 1 198 ? 4.513 -6.642 -0.216 1.00 98.75 198 GLN A N 1
ATOM 1464 C CA . GLN A 1 198 ? 4.806 -7.505 0.937 1.00 98.75 198 GLN A CA 1
ATOM 1465 C C . GLN A 1 198 ? 3.671 -8.512 1.191 1.00 98.75 198 GLN A C 1
ATOM 1467 O O . GLN A 1 198 ? 3.935 -9.703 1.370 1.00 98.75 198 GLN A O 1
ATOM 1472 N N . PHE A 1 199 ? 2.409 -8.077 1.120 1.00 98.75 199 PHE A N 1
ATOM 1473 C CA . PHE A 1 199 ? 1.263 -8.982 1.257 1.00 98.75 199 PHE A CA 1
ATOM 1474 C C . PHE A 1 199 ? 1.161 -10.000 0.118 1.00 98.75 199 PHE A C 1
ATOM 1476 O O . PHE A 1 199 ? 0.846 -11.163 0.378 1.00 98.75 199 PHE A O 1
ATOM 1483 N N . VAL A 1 200 ? 1.446 -9.604 -1.125 1.00 98.75 200 VAL A N 1
ATOM 1484 C CA . VAL A 1 200 ? 1.413 -10.500 -2.293 1.00 98.75 200 VAL A CA 1
ATOM 1485 C C . VAL A 1 200 ? 2.514 -11.562 -2.220 1.00 98.75 200 VAL A C 1
ATOM 1487 O O . VAL A 1 200 ? 2.253 -12.732 -2.495 1.00 98.75 200 VAL A O 1
ATOM 1490 N N . LEU A 1 201 ? 3.726 -11.211 -1.773 1.00 98.50 201 LEU A N 1
ATOM 1491 C CA . LEU A 1 201 ? 4.797 -12.193 -1.543 1.00 98.50 201 LEU A CA 1
ATOM 1492 C C . LEU A 1 201 ? 4.413 -13.243 -0.494 1.00 98.50 201 LEU A C 1
ATOM 1494 O O . LEU A 1 201 ? 4.749 -14.425 -0.634 1.00 98.50 201 LEU A O 1
ATOM 1498 N N . GLU A 1 202 ? 3.711 -12.816 0.555 1.00 97.88 202 GLU A N 1
ATOM 1499 C CA . GLU A 1 202 ? 3.218 -13.701 1.606 1.00 97.88 202 GLU A CA 1
ATOM 1500 C C . GLU A 1 202 ? 2.003 -14.519 1.156 1.00 97.88 202 GLU A C 1
ATOM 1502 O O . GLU A 1 202 ? 1.868 -15.682 1.543 1.00 97.88 202 GLU A O 1
ATOM 1507 N N . THR A 1 203 ? 1.104 -13.932 0.366 1.00 98.31 203 THR A N 1
ATOM 1508 C CA . THR A 1 203 ? -0.155 -14.539 -0.083 1.00 98.31 203 THR A CA 1
ATOM 1509 C C . THR A 1 203 ? -0.403 -14.234 -1.569 1.00 98.31 203 THR A C 1
ATOM 1511 O O . THR A 1 203 ? -1.188 -13.341 -1.891 1.00 98.31 203 THR A O 1
ATOM 1514 N N . PRO A 1 204 ? 0.198 -15.008 -2.492 1.00 98.62 204 PRO A N 1
ATOM 1515 C CA . PRO A 1 204 ? 0.095 -14.746 -3.932 1.00 98.62 204 PRO A CA 1
ATOM 1516 C C . PRO A 1 204 ? -1.333 -14.728 -4.491 1.00 98.62 204 PRO A C 1
ATOM 1518 O O . PRO A 1 204 ? -1.610 -14.039 -5.467 1.00 98.62 204 PRO A O 1
ATOM 1521 N N . SER A 1 205 ? -2.267 -15.444 -3.856 1.00 98.38 205 SER A N 1
ATOM 1522 C CA . SER A 1 205 ? -3.674 -15.464 -4.272 1.00 98.38 205 SER A CA 1
ATOM 1523 C C . SER A 1 205 ? -4.382 -14.110 -4.130 1.00 98.38 205 SER A C 1
ATOM 1525 O O . SER A 1 205 ? -5.472 -13.950 -4.663 1.00 98.38 205 SER A O 1
ATOM 1527 N N . LEU A 1 206 ? -3.794 -13.136 -3.420 1.00 98.56 206 LEU A N 1
ATOM 1528 C CA . LEU A 1 206 ? -4.327 -11.770 -3.355 1.00 98.56 206 LEU A CA 1
ATOM 1529 C C . LEU A 1 206 ? -4.273 -11.072 -4.717 1.00 98.56 206 LEU A C 1
ATOM 1531 O O . LEU A 1 206 ? -5.216 -10.374 -5.064 1.00 98.56 206 LEU A O 1
ATOM 1535 N N . ALA A 1 207 ? -3.210 -11.291 -5.494 1.00 98.62 207 ALA A N 1
ATOM 1536 C CA . ALA A 1 207 ? -3.063 -10.704 -6.825 1.00 98.62 207 ALA A CA 1
ATOM 1537 C C . ALA A 1 207 ? -4.008 -11.333 -7.859 1.00 98.62 207 ALA A C 1
ATOM 1539 O O . ALA A 1 207 ? -4.364 -10.707 -8.849 1.00 98.62 207 ALA A O 1
ATOM 1540 N N . THR A 1 208 ? -4.436 -12.576 -7.637 1.00 98.19 208 THR A N 1
ATOM 1541 C CA . THR A 1 208 ? -5.264 -13.342 -8.583 1.00 98.19 208 THR A CA 1
ATOM 1542 C C . THR A 1 208 ? -6.717 -13.486 -8.136 1.00 98.19 208 THR A C 1
ATOM 1544 O O . THR A 1 208 ? -7.468 -14.248 -8.738 1.00 98.19 208 THR A O 1
ATOM 1547 N N . SER A 1 209 ? -7.149 -12.745 -7.109 1.00 97.75 209 SER A N 1
ATOM 1548 C CA . SER A 1 209 ? -8.537 -12.788 -6.627 1.00 97.75 209 SER A CA 1
ATOM 1549 C C . SER A 1 209 ? -9.544 -12.205 -7.627 1.00 97.75 209 SER A C 1
ATOM 1551 O O . SER A 1 209 ? -10.740 -12.454 -7.493 1.00 97.75 209 SER A O 1
ATOM 1553 N N . GLY A 1 210 ? -9.076 -11.415 -8.602 1.00 96.94 210 GLY A N 1
ATOM 1554 C CA . GLY A 1 210 ? -9.897 -10.807 -9.653 1.00 96.94 210 GLY A CA 1
ATOM 1555 C C . GLY A 1 210 ? -10.817 -9.679 -9.177 1.00 96.94 210 GLY A C 1
ATOM 1556 O O . GLY A 1 210 ? -11.583 -9.148 -9.980 1.00 96.94 210 GLY A O 1
ATOM 1557 N N . THR A 1 211 ? -10.757 -9.300 -7.896 1.00 98.56 211 THR A N 1
ATOM 1558 C CA . THR A 1 211 ? -11.584 -8.214 -7.362 1.00 98.56 211 THR A CA 1
ATOM 1559 C C . THR A 1 211 ? -11.105 -6.863 -7.881 1.00 98.56 211 THR A C 1
ATOM 1561 O O . THR A 1 211 ? -9.933 -6.691 -8.219 1.00 98.56 211 THR A O 1
ATOM 1564 N N . ALA A 1 212 ? -12.009 -5.884 -7.928 1.00 98.44 212 ALA A N 1
ATOM 1565 C CA . ALA A 1 212 ? -11.701 -4.522 -8.352 1.00 98.44 212 ALA A CA 1
ATOM 1566 C C . ALA A 1 212 ? -10.482 -3.956 -7.604 1.00 98.44 212 ALA A C 1
ATOM 1568 O O . ALA A 1 212 ? -9.550 -3.473 -8.236 1.00 98.44 212 ALA A O 1
ATOM 1569 N N . LEU A 1 213 ? -10.440 -4.110 -6.274 1.00 98.50 213 LEU A N 1
ATOM 1570 C CA . LEU A 1 213 ? -9.330 -3.608 -5.464 1.00 98.50 213 LEU A CA 1
ATOM 1571 C C . LEU A 1 213 ? -8.022 -4.384 -5.687 1.00 98.50 213 LEU A C 1
ATOM 1573 O O . LEU A 1 213 ? -6.943 -3.805 -5.601 1.00 98.50 213 LEU A O 1
ATOM 1577 N N . ALA A 1 214 ? -8.077 -5.690 -5.962 1.00 98.69 214 ALA A N 1
ATOM 1578 C CA . ALA A 1 214 ? -6.871 -6.438 -6.309 1.00 98.69 214 ALA A CA 1
ATOM 1579 C C . ALA A 1 214 ? -6.27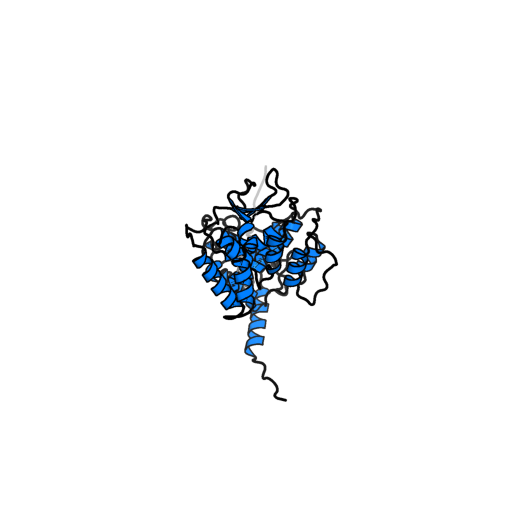8 -5.960 -7.639 1.00 98.69 214 ALA A C 1
ATOM 1581 O O . ALA A 1 214 ? -5.068 -5.800 -7.737 1.00 98.69 214 ALA A O 1
ATOM 1582 N N . ARG A 1 215 ? -7.123 -5.688 -8.639 1.00 98.75 215 ARG A N 1
ATOM 1583 C CA . ARG A 1 215 ? -6.691 -5.223 -9.965 1.00 98.75 215 ARG A CA 1
ATOM 1584 C C . ARG A 1 215 ? -6.136 -3.800 -9.944 1.00 98.75 215 ARG A C 1
ATOM 1586 O O . ARG A 1 215 ? -5.134 -3.542 -10.606 1.00 98.75 215 ARG A O 1
ATOM 1593 N N . ASP A 1 216 ? -6.732 -2.923 -9.143 1.00 98.38 216 ASP A N 1
ATOM 1594 C CA . ASP A 1 216 ? -6.212 -1.578 -8.870 1.00 98.38 216 ASP A CA 1
ATOM 1595 C C . ASP A 1 216 ? -4.800 -1.655 -8.253 1.00 98.38 216 ASP A C 1
ATOM 1597 O O . ASP A 1 216 ? -3.815 -1.214 -8.850 1.00 98.38 216 ASP A O 1
ATOM 1601 N N . ASN A 1 217 ? -4.656 -2.390 -7.142 1.00 98.75 217 ASN A N 1
ATOM 1602 C CA . ASN A 1 217 ? -3.361 -2.607 -6.487 1.00 98.75 217 ASN A CA 1
ATOM 1603 C C . ASN A 1 217 ? -2.323 -3.308 -7.394 1.00 98.75 217 ASN A C 1
ATOM 1605 O O . ASN A 1 217 ? -1.139 -2.970 -7.359 1.00 98.75 217 ASN A O 1
ATOM 1609 N N . ASN A 1 218 ? -2.735 -4.284 -8.214 1.00 98.88 218 ASN A N 1
ATOM 1610 C CA . ASN A 1 218 ? -1.863 -4.944 -9.194 1.00 98.88 218 ASN A CA 1
ATOM 1611 C C . ASN A 1 218 ? -1.339 -3.960 -10.237 1.00 98.88 218 ASN A C 1
ATOM 1613 O O . ASN A 1 218 ? -0.185 -4.066 -10.648 1.00 98.88 218 ASN A O 1
ATOM 1617 N N . THR A 1 219 ? -2.184 -3.030 -10.679 1.00 98.75 219 THR A N 1
ATOM 1618 C CA . THR A 1 219 ? -1.837 -2.035 -11.697 1.00 98.75 219 THR A CA 1
ATOM 1619 C C . THR A 1 219 ? -0.802 -1.062 -11.153 1.00 98.75 219 THR A C 1
ATOM 1621 O O . THR A 1 219 ? 0.240 -0.864 -11.777 1.00 98.75 219 THR A O 1
ATOM 1624 N N . GLU A 1 220 ? -1.004 -0.555 -9.938 1.00 98.69 220 GLU A N 1
ATOM 1625 C CA . GLU A 1 220 ? -0.016 0.293 -9.269 1.00 98.69 220 GLU A CA 1
ATOM 1626 C C . GLU A 1 220 ? 1.293 -0.464 -8.975 1.00 98.69 220 GLU A C 1
ATOM 1628 O O . GLU A 1 220 ? 2.391 0.054 -9.190 1.00 98.69 220 GLU A O 1
ATOM 1633 N N . LEU A 1 221 ? 1.213 -1.729 -8.546 1.00 98.81 221 LEU A N 1
ATOM 1634 C CA . LEU A 1 221 ? 2.407 -2.540 -8.316 1.00 98.81 221 LEU A CA 1
ATOM 1635 C C . LEU A 1 221 ? 3.147 -2.880 -9.615 1.00 98.81 221 LEU A C 1
ATOM 1637 O O . LEU A 1 221 ? 4.375 -2.905 -9.619 1.00 98.81 221 LEU A O 1
ATOM 1641 N N . MET A 1 222 ? 2.442 -3.106 -10.722 1.00 98.62 222 MET A N 1
ATOM 1642 C CA . MET A 1 222 ? 3.060 -3.278 -12.035 1.00 98.62 222 MET A CA 1
ATOM 1643 C C . MET A 1 222 ? 3.800 -2.011 -12.456 1.00 98.62 222 MET A C 1
ATOM 1645 O O . MET A 1 222 ? 4.967 -2.103 -12.842 1.00 98.62 222 MET A O 1
ATOM 1649 N N . ALA A 1 223 ? 3.158 -0.843 -12.330 1.00 98.31 223 ALA A N 1
ATOM 1650 C CA . ALA A 1 223 ? 3.794 0.448 -12.573 1.00 98.31 223 ALA A CA 1
ATOM 1651 C C . ALA A 1 223 ? 5.083 0.572 -11.757 1.00 98.31 223 ALA A C 1
ATOM 1653 O O . ALA A 1 223 ? 6.141 0.916 -12.286 1.00 98.31 223 ALA A O 1
ATOM 1654 N N . ARG A 1 224 ? 5.013 0.204 -10.472 1.00 97.62 224 ARG A N 1
ATOM 1655 C CA . ARG A 1 224 ? 6.159 0.256 -9.572 1.00 97.62 224 ARG A CA 1
ATOM 1656 C C . ARG A 1 224 ? 7.268 -0.694 -9.993 1.00 97.62 224 ARG A C 1
ATOM 1658 O O . ARG A 1 224 ? 8.418 -0.274 -10.061 1.00 97.62 224 ARG A O 1
ATOM 1665 N N . ILE A 1 225 ? 6.930 -1.949 -10.283 1.00 97.62 225 ILE A N 1
ATOM 1666 C CA . ILE A 1 225 ? 7.882 -2.970 -10.715 1.00 97.62 225 ILE A CA 1
ATOM 1667 C C . ILE A 1 225 ? 8.553 -2.536 -12.006 1.00 97.62 225 ILE A C 1
ATOM 1669 O O . ILE A 1 225 ? 9.763 -2.668 -12.070 1.00 97.62 225 ILE A O 1
ATOM 1673 N N . ASN A 1 226 ? 7.825 -2.028 -13.002 1.00 97.38 226 ASN A N 1
ATOM 1674 C CA . ASN A 1 226 ? 8.362 -1.644 -14.314 1.00 97.38 226 ASN A CA 1
ATOM 1675 C C . ASN A 1 226 ? 9.064 -0.278 -14.343 1.00 97.38 226 ASN A C 1
ATOM 1677 O O . ASN A 1 226 ? 9.757 0.033 -15.311 1.00 97.38 226 ASN A O 1
ATOM 1681 N N . SER A 1 227 ? 8.955 0.512 -13.282 1.00 96.75 227 SER A N 1
ATOM 1682 C CA . SER A 1 227 ? 9.744 1.725 -13.090 1.00 96.75 227 SER A CA 1
ATOM 1683 C C . SER A 1 227 ? 11.105 1.355 -12.478 1.00 96.75 227 SER A C 1
ATOM 1685 O O . SER A 1 227 ? 11.264 1.286 -11.256 1.00 96.75 227 SER A O 1
ATOM 1687 N N . ARG A 1 228 ? 12.078 1.008 -13.337 1.00 94.94 228 ARG A N 1
ATOM 1688 C CA . ARG A 1 228 ? 13.442 0.571 -12.971 1.00 94.94 228 ARG A CA 1
ATOM 1689 C C . ARG A 1 228 ? 14.513 1.296 -13.775 1.00 94.94 228 ARG A C 1
ATOM 1691 O O . ARG A 1 228 ? 14.266 1.703 -14.902 1.00 94.94 228 ARG A O 1
ATOM 1698 N N . ASP A 1 229 ? 15.724 1.395 -13.232 1.00 93.56 229 ASP A N 1
ATOM 1699 C CA . ASP A 1 229 ? 16.899 1.822 -14.003 1.00 93.56 229 ASP A CA 1
ATOM 1700 C C . ASP A 1 229 ? 17.585 0.663 -14.747 1.00 93.56 229 ASP A C 1
ATOM 1702 O O . ASP A 1 229 ? 17.257 -0.511 -14.568 1.00 93.56 229 ASP A O 1
ATOM 1706 N N . ALA A 1 230 ? 18.589 0.990 -15.570 1.00 91.69 230 ALA A N 1
ATOM 1707 C CA . ALA A 1 230 ? 19.378 0.022 -16.342 1.00 91.69 230 ALA A CA 1
ATOM 1708 C C . ALA A 1 230 ? 20.147 -0.997 -15.481 1.00 91.69 230 ALA A C 1
ATOM 1710 O O . ALA A 1 230 ? 20.681 -1.977 -15.999 1.00 91.69 230 ALA A O 1
ATOM 1711 N N . THR A 1 231 ? 20.216 -0.784 -14.164 1.00 92.69 231 THR A N 1
ATOM 1712 C CA . THR A 1 231 ? 20.791 -1.731 -13.204 1.00 92.69 231 THR A CA 1
ATOM 1713 C C . THR A 1 231 ? 19.734 -2.631 -12.563 1.00 92.69 231 THR A C 1
ATOM 1715 O O . THR A 1 231 ? 20.077 -3.449 -11.715 1.00 92.69 231 THR A O 1
ATOM 1718 N N . GLY A 1 232 ? 18.465 -2.510 -12.963 1.00 93.00 232 GLY A N 1
ATOM 1719 C CA . GLY A 1 232 ? 17.339 -3.287 -12.449 1.00 93.00 232 GLY A CA 1
ATOM 1720 C C . GLY A 1 232 ? 16.802 -2.803 -11.099 1.00 93.00 232 GLY A C 1
ATOM 1721 O O . GLY A 1 232 ? 15.985 -3.494 -10.491 1.00 93.00 232 GLY A O 1
ATOM 1722 N N . LYS A 1 233 ? 17.247 -1.642 -10.601 1.00 95.38 233 LYS A N 1
ATOM 1723 C CA . LYS A 1 233 ? 16.765 -1.080 -9.329 1.00 95.38 233 LYS A CA 1
ATOM 1724 C C . LYS A 1 233 ? 15.459 -0.333 -9.540 1.00 95.38 233 LYS A C 1
ATOM 1726 O O . LYS A 1 233 ? 15.341 0.393 -10.519 1.00 95.38 233 LYS A O 1
ATOM 1731 N N . LEU A 1 234 ? 14.522 -0.457 -8.597 1.00 96.44 234 LEU A N 1
ATOM 1732 C CA . LEU A 1 234 ? 13.285 0.330 -8.596 1.00 96.44 234 LEU A CA 1
ATOM 1733 C C . LEU A 1 234 ? 13.589 1.834 -8.551 1.00 96.44 234 LEU A C 1
ATOM 1735 O O . LEU A 1 234 ? 14.429 2.277 -7.766 1.00 96.44 234 LEU A O 1
ATOM 1739 N N . ARG A 1 235 ? 12.850 2.602 -9.350 1.00 97.12 235 ARG A N 1
ATOM 1740 C CA . ARG A 1 235 ? 12.908 4.063 -9.474 1.00 97.12 235 ARG A CA 1
ATOM 1741 C C . ARG A 1 235 ? 11.505 4.639 -9.542 1.00 97.12 235 ARG A C 1
ATOM 1743 O O . ARG A 1 235 ? 10.552 3.937 -9.865 1.00 97.12 235 ARG A O 1
ATOM 1750 N N . LEU A 1 236 ? 11.358 5.896 -9.168 1.00 97.56 236 LEU A N 1
ATOM 1751 C CA . LEU A 1 236 ? 10.139 6.674 -9.353 1.00 97.56 236 LEU A CA 1
ATOM 1752 C C . LEU A 1 236 ? 10.156 7.412 -10.690 1.00 97.56 236 LEU A C 1
ATOM 1754 O O . LEU A 1 236 ? 9.147 7.378 -11.374 1.00 97.56 236 LEU A O 1
ATOM 1758 N N . PHE A 1 237 ? 11.298 7.994 -11.065 1.00 96.62 237 PHE A N 1
ATOM 1759 C CA . PHE A 1 237 ? 11.437 8.898 -12.220 1.00 96.62 237 PHE A CA 1
ATOM 1760 C C . PHE A 1 237 ? 12.176 8.266 -13.403 1.00 96.62 237 PHE A C 1
ATOM 1762 O O . PHE A 1 237 ? 12.814 8.940 -14.210 1.00 96.62 237 PHE A O 1
ATOM 1769 N N . THR A 1 238 ? 12.257 6.939 -13.440 1.00 93.81 238 THR A N 1
ATOM 1770 C CA . THR A 1 238 ? 12.979 6.236 -14.498 1.00 93.81 238 THR A CA 1
ATOM 1771 C C . THR A 1 238 ? 12.342 4.884 -14.736 1.00 93.81 238 THR A C 1
ATOM 1773 O O . THR A 1 238 ? 12.105 4.117 -13.804 1.00 93.81 238 THR A O 1
ATOM 1776 N N . SER A 1 239 ? 12.148 4.562 -16.007 1.00 90.88 239 SER A N 1
ATOM 1777 C CA . SER A 1 239 ? 11.900 3.208 -16.474 1.00 90.88 239 SER A CA 1
ATOM 1778 C C . SER A 1 239 ? 12.916 2.877 -17.559 1.00 90.88 239 SER A C 1
ATOM 1780 O O . SER A 1 239 ? 13.252 3.738 -18.374 1.00 90.88 239 SER A O 1
ATOM 1782 N N . THR A 1 240 ? 13.388 1.631 -17.606 1.00 77.75 240 THR A N 1
ATOM 1783 C CA . THR A 1 240 ? 14.179 1.063 -18.703 1.00 77.75 240 THR A CA 1
ATOM 1784 C C . THR A 1 240 ? 13.326 0.890 -19.955 1.00 77.75 240 THR A C 1
ATOM 1786 O O . THR A 1 240 ? 13.250 -0.183 -20.547 1.00 77.75 240 THR A O 1
ATOM 1789 N N . SER A 1 241 ? 12.678 1.960 -20.398 1.00 60.56 241 SER A N 1
ATOM 1790 C CA . SER A 1 241 ? 12.174 2.041 -21.751 1.00 60.56 241 SER A CA 1
ATOM 1791 C C . SER A 1 241 ? 13.393 2.056 -22.672 1.00 60.56 241 SER A C 1
ATOM 1793 O O . SER A 1 241 ? 14.205 2.981 -22.668 1.00 60.56 241 SER A O 1
ATOM 1795 N N . GLY A 1 242 ? 13.596 0.969 -23.418 1.00 51.66 242 GLY A N 1
ATOM 1796 C CA . GLY A 1 242 ? 14.588 0.972 -24.486 1.00 51.66 242 GLY A CA 1
ATOM 1797 C C . GLY A 1 242 ? 14.317 2.174 -25.392 1.00 51.66 242 GLY A C 1
ATOM 1798 O O . GLY A 1 242 ? 13.167 2.426 -25.746 1.00 51.66 242 GLY A O 1
ATOM 1799 N N . SER A 1 243 ? 15.358 2.916 -25.764 1.00 44.03 243 SER A N 1
ATOM 1800 C CA . SER A 1 243 ? 15.299 4.134 -26.587 1.00 44.03 243 SER A CA 1
ATOM 1801 C C . SER A 1 243 ? 14.896 3.888 -28.057 1.00 44.03 243 SER A C 1
ATOM 1803 O O . SER A 1 243 ? 15.329 4.599 -28.960 1.00 44.03 243 SER A O 1
ATOM 1805 N N . GLY A 1 244 ? 14.074 2.871 -28.325 1.00 52.28 244 GLY A N 1
ATOM 1806 C CA . GLY A 1 244 ? 13.585 2.513 -29.653 1.00 52.28 244 GLY A CA 1
ATOM 1807 C C . GLY A 1 244 ? 12.128 2.915 -29.883 1.00 52.28 244 GLY A C 1
ATOM 1808 O O . GLY A 1 244 ? 11.381 3.190 -28.950 1.00 52.28 244 GLY A O 1
ATOM 1809 N N . ALA A 1 245 ? 11.695 2.859 -31.145 1.00 48.91 245 ALA A N 1
ATOM 1810 C CA . ALA A 1 245 ? 10.321 3.140 -31.583 1.00 48.91 245 ALA A CA 1
ATOM 1811 C C . ALA A 1 245 ? 9.236 2.243 -30.937 1.00 48.91 245 ALA A C 1
ATOM 1813 O O . ALA A 1 245 ? 8.051 2.519 -31.076 1.00 48.91 245 ALA A O 1
ATOM 1814 N N . ASN A 1 246 ? 9.645 1.206 -30.197 1.00 53.53 246 ASN A N 1
ATOM 1815 C CA . ASN A 1 246 ? 8.794 0.328 -29.390 1.00 53.53 246 ASN A CA 1
ATOM 1816 C C . ASN A 1 246 ? 8.935 0.620 -27.883 1.00 53.53 246 ASN A C 1
ATOM 1818 O O . ASN A 1 246 ? 8.899 -0.305 -27.074 1.00 53.53 246 ASN A O 1
ATOM 1822 N N . CYS A 1 247 ? 9.178 1.881 -27.508 1.00 59.16 247 CYS A N 1
ATOM 1823 C CA . CYS A 1 247 ? 9.236 2.344 -26.123 1.00 59.16 247 CYS A CA 1
ATOM 1824 C C . CYS A 1 247 ? 7.925 1.989 -25.405 1.00 59.16 247 CYS A C 1
ATOM 1826 O O . CYS A 1 247 ? 6.909 2.673 -25.520 1.00 59.16 247 CYS A O 1
ATOM 1828 N N . CYS A 1 248 ? 7.944 0.876 -24.681 1.00 73.75 248 CYS A N 1
ATOM 1829 C CA . CYS A 1 248 ? 6.872 0.501 -23.785 1.00 73.75 248 CYS A CA 1
ATOM 1830 C C . CYS A 1 248 ? 7.083 1.294 -22.497 1.00 73.75 248 CYS A C 1
ATOM 1832 O O . CYS A 1 248 ? 8.099 1.102 -21.829 1.00 73.75 248 CYS A O 1
ATOM 1834 N N . GLY A 1 249 ? 6.144 2.176 -22.152 1.00 90.94 249 GLY A N 1
ATOM 1835 C CA . GLY A 1 249 ? 6.080 2.740 -20.805 1.00 90.94 249 GLY A CA 1
ATOM 1836 C C . GLY A 1 249 ? 5.931 1.643 -19.739 1.00 90.94 249 GLY A C 1
ATOM 1837 O O . GLY A 1 249 ? 5.964 0.443 -20.028 1.00 90.94 249 GLY A O 1
ATOM 1838 N N . ILE A 1 250 ? 5.692 2.032 -18.490 1.00 95.31 250 ILE A N 1
ATOM 1839 C CA . ILE A 1 250 ? 5.543 1.090 -17.364 1.00 95.31 250 ILE A CA 1
ATOM 1840 C C . ILE A 1 250 ? 4.366 0.107 -17.519 1.00 95.31 250 ILE A C 1
ATOM 1842 O O . ILE A 1 250 ? 4.317 -0.900 -16.805 1.00 95.31 250 ILE A O 1
ATOM 1846 N N . PHE A 1 251 ? 3.474 0.346 -18.488 1.00 96.25 251 PHE A N 1
ATOM 1847 C CA . PHE A 1 251 ? 2.400 -0.550 -18.921 1.00 96.25 251 PHE A CA 1
ATOM 1848 C C . PHE A 1 251 ? 2.589 -1.008 -20.382 1.00 96.25 251 PHE A C 1
ATOM 1850 O O . PHE A 1 251 ? 1.964 -0.472 -21.302 1.00 96.25 251 PHE A O 1
ATOM 1857 N N . PRO A 1 252 ? 3.461 -1.992 -20.654 1.00 93.69 252 PRO A N 1
ATOM 1858 C CA . PRO A 1 252 ? 3.690 -2.459 -22.016 1.00 93.69 252 PRO A CA 1
ATOM 1859 C C . PRO A 1 252 ? 2.417 -3.021 -22.646 1.00 93.69 252 PRO A C 1
ATOM 1861 O O . PRO A 1 252 ? 1.758 -3.868 -22.048 1.00 93.69 252 PRO A O 1
ATOM 1864 N N . ARG A 1 253 ? 2.124 -2.602 -23.886 1.00 92.62 253 ARG A N 1
ATOM 1865 C CA . ARG A 1 253 ? 0.881 -2.917 -24.627 1.00 92.62 253 ARG A CA 1
ATOM 1866 C C . ARG A 1 253 ? -0.399 -2.307 -24.027 1.00 92.62 253 ARG A C 1
ATOM 1868 O O . ARG A 1 253 ? -1.485 -2.658 -24.471 1.00 92.62 253 ARG A O 1
ATOM 1875 N N . GLY A 1 254 ? -0.276 -1.418 -23.044 1.00 94.25 254 GLY A N 1
ATOM 1876 C CA . GLY A 1 254 ? -1.380 -0.654 -22.465 1.00 94.25 254 GLY A CA 1
ATOM 1877 C C . GLY A 1 254 ? -1.210 0.850 -22.680 1.00 94.25 254 GLY A C 1
ATOM 1878 O O . GLY A 1 254 ? -0.536 1.292 -23.613 1.00 94.25 254 GLY A O 1
ATOM 1879 N N . ALA A 1 255 ? -1.821 1.638 -21.796 1.00 94.44 255 ALA A N 1
ATOM 1880 C CA . ALA A 1 255 ? -1.659 3.087 -21.760 1.00 94.44 255 ALA A CA 1
ATOM 1881 C C . ALA A 1 255 ? -0.184 3.494 -21.589 1.00 94.44 255 ALA A C 1
ATOM 1883 O O . ALA A 1 255 ? 0.537 2.960 -20.746 1.00 94.44 255 ALA A O 1
ATOM 1884 N N . PHE A 1 256 ? 0.273 4.474 -22.369 1.00 93.94 256 PHE A N 1
ATOM 1885 C CA . PHE A 1 256 ? 1.643 4.961 -22.252 1.00 93.94 256 PHE A CA 1
ATOM 1886 C C . PHE A 1 256 ? 1.807 5.847 -21.012 1.00 93.94 256 PHE A C 1
ATOM 1888 O O . PHE A 1 256 ? 1.203 6.914 -20.923 1.00 93.94 256 PHE A O 1
ATOM 1895 N N . VAL A 1 257 ? 2.669 5.417 -20.088 1.00 95.00 257 VAL A N 1
ATOM 1896 C CA . VAL A 1 257 ? 3.137 6.199 -18.935 1.00 95.00 257 VAL A CA 1
ATOM 1897 C C . VAL A 1 257 ? 4.643 5.942 -18.780 1.00 95.00 257 VAL A C 1
ATOM 1899 O O . VAL A 1 257 ? 5.028 4.773 -18.685 1.00 95.00 257 VAL A O 1
ATOM 1902 N N . PRO A 1 258 ? 5.512 6.970 -18.805 1.00 93.94 258 PRO A N 1
ATOM 1903 C CA . PRO A 1 258 ? 6.960 6.769 -18.910 1.00 93.94 258 PRO A CA 1
ATOM 1904 C C . PRO A 1 258 ? 7.591 6.147 -17.657 1.00 93.94 258 PRO A C 1
ATOM 1906 O O . PRO A 1 258 ? 8.474 5.301 -17.781 1.00 93.94 258 PRO A O 1
ATOM 1909 N N . ASP A 1 259 ? 7.123 6.512 -16.465 1.00 95.88 259 ASP A N 1
ATOM 1910 C CA . ASP A 1 259 ? 7.616 6.031 -15.172 1.00 95.88 259 ASP A CA 1
ATOM 1911 C C . ASP A 1 259 ? 6.535 6.174 -14.088 1.00 95.88 259 ASP A C 1
ATOM 1913 O O . ASP A 1 259 ? 5.442 6.685 -14.337 1.00 95.88 259 ASP A O 1
ATOM 1917 N N . PHE A 1 260 ? 6.806 5.678 -12.880 1.00 97.69 260 PHE A N 1
ATOM 1918 C CA . PHE A 1 260 ? 5.818 5.693 -11.801 1.00 97.69 260 PHE A CA 1
ATOM 1919 C C . PHE A 1 260 ? 5.392 7.113 -11.390 1.00 97.69 260 PHE A C 1
ATOM 1921 O O . PHE A 1 260 ? 4.216 7.330 -11.097 1.00 97.69 260 PHE A O 1
ATOM 1928 N N . ALA A 1 261 ? 6.315 8.078 -11.353 1.00 97.38 261 ALA A N 1
ATOM 1929 C CA . ALA A 1 261 ? 6.012 9.449 -10.946 1.00 97.38 261 ALA A CA 1
ATOM 1930 C C . ALA A 1 261 ? 5.084 10.154 -11.945 1.00 97.38 261 ALA A C 1
ATOM 1932 O O . ALA A 1 261 ? 4.225 10.935 -11.528 1.00 97.38 261 ALA A O 1
ATOM 1933 N N . ALA A 1 262 ? 5.177 9.808 -13.232 1.00 96.94 262 ALA A N 1
ATOM 1934 C CA . ALA A 1 262 ? 4.314 10.345 -14.281 1.00 96.94 262 ALA A CA 1
ATOM 1935 C C . ALA A 1 262 ? 2.812 10.042 -14.095 1.00 96.94 262 ALA A C 1
ATOM 1937 O O . ALA A 1 262 ? 1.975 10.747 -14.655 1.00 96.94 262 ALA A O 1
ATOM 1938 N N . LEU A 1 263 ? 2.434 9.070 -13.250 1.00 96.38 263 LEU A N 1
ATOM 1939 C CA . LEU A 1 263 ? 1.033 8.862 -12.837 1.00 96.38 263 LEU A CA 1
ATOM 1940 C C . LEU A 1 263 ? 0.444 10.062 -12.072 1.00 96.38 263 LEU A C 1
ATOM 1942 O O . LEU A 1 263 ? -0.775 10.217 -11.983 1.00 96.38 263 LEU A O 1
ATOM 1946 N N . PHE A 1 264 ? 1.306 10.909 -11.511 1.00 96.62 264 PHE A N 1
ATOM 1947 C CA . PHE A 1 264 ? 0.941 12.044 -10.669 1.00 96.62 264 PHE A CA 1
ATOM 1948 C C . PHE A 1 264 ? 1.270 13.389 -11.321 1.00 96.62 264 PHE A C 1
ATOM 1950 O O . PHE A 1 264 ? 1.054 14.428 -10.700 1.00 96.62 264 PHE A O 1
ATOM 1957 N N . GLU A 1 265 ? 1.770 13.397 -12.557 1.00 93.06 265 GLU A N 1
ATOM 1958 C CA . GLU A 1 265 ? 2.180 14.627 -13.224 1.00 93.06 265 GLU A CA 1
ATOM 1959 C C . GLU A 1 265 ? 0.997 15.510 -13.680 1.00 93.06 265 GLU A C 1
ATOM 1961 O O . GLU A 1 265 ? -0.083 15.004 -14.003 1.00 93.06 265 GLU A O 1
ATOM 1966 N N . PRO A 1 266 ? 1.189 16.845 -13.722 1.00 93.69 266 PRO A N 1
ATOM 1967 C CA . PRO A 1 266 ? 2.350 17.564 -13.186 1.00 93.69 266 PRO A CA 1
ATOM 1968 C C . PRO A 1 266 ? 2.356 17.536 -11.646 1.00 93.69 266 PRO A C 1
ATOM 1970 O O . PRO A 1 266 ? 1.324 17.759 -11.016 1.00 93.69 266 PRO A O 1
ATOM 1973 N N . LEU A 1 267 ? 3.523 17.301 -11.030 1.00 89.62 267 LEU A N 1
ATOM 1974 C CA . LEU A 1 267 ? 3.648 17.206 -9.564 1.00 89.62 267 LEU A CA 1
ATOM 1975 C C . LEU A 1 267 ? 3.349 18.531 -8.834 1.00 89.62 267 LEU A C 1
ATOM 1977 O O . LEU A 1 267 ? 3.005 18.519 -7.651 1.00 89.62 267 LEU A O 1
ATOM 1981 N N . GLY A 1 268 ? 3.435 19.658 -9.549 1.00 88.00 268 GLY A N 1
ATOM 1982 C CA . GLY A 1 268 ? 3.218 21.002 -9.014 1.00 88.00 268 GLY A CA 1
ATOM 1983 C C . GLY A 1 268 ? 4.303 21.450 -8.029 1.00 88.00 268 GLY A C 1
ATOM 1984 O O . GLY A 1 268 ? 5.249 20.720 -7.745 1.00 88.00 268 GLY A O 1
ATOM 1985 N N . ASP A 1 269 ? 4.147 22.659 -7.485 1.00 84.81 269 ASP A N 1
ATOM 1986 C CA . ASP A 1 269 ? 5.122 23.269 -6.564 1.00 84.81 269 ASP A CA 1
ATOM 1987 C C . ASP A 1 269 ? 4.715 23.162 -5.084 1.00 84.81 269 ASP A C 1
ATOM 1989 O O . ASP A 1 269 ? 5.469 23.549 -4.192 1.00 84.81 269 ASP A O 1
ATOM 1993 N N . SER A 1 270 ? 3.516 22.644 -4.798 1.00 85.94 270 SER A N 1
ATOM 1994 C CA . SER A 1 270 ? 3.008 22.517 -3.432 1.00 85.94 270 SER A CA 1
ATOM 1995 C C . SER A 1 270 ? 3.762 21.428 -2.671 1.00 85.94 270 SER A C 1
ATOM 1997 O O . SER A 1 270 ? 3.683 20.252 -3.032 1.00 85.94 270 SER A O 1
ATOM 1999 N N . ASN A 1 271 ? 4.437 21.822 -1.594 1.00 90.69 271 ASN A N 1
ATOM 2000 C CA . ASN A 1 271 ? 5.010 20.908 -0.615 1.00 90.69 271 ASN A CA 1
ATOM 2001 C C . ASN A 1 271 ? 4.090 20.872 0.607 1.00 90.69 271 ASN A C 1
ATOM 2003 O O . ASN A 1 271 ? 3.787 21.926 1.172 1.00 90.69 271 ASN A O 1
ATOM 2007 N N . ASN A 1 272 ? 3.684 19.676 1.025 1.00 93.06 272 ASN A N 1
ATOM 2008 C CA . ASN A 1 272 ? 2.849 19.499 2.212 1.00 93.06 272 ASN A CA 1
ATOM 2009 C C . ASN A 1 272 ? 3.703 18.980 3.378 1.00 93.06 272 ASN A C 1
ATOM 2011 O O . ASN A 1 272 ? 4.599 18.158 3.157 1.00 93.06 272 ASN A O 1
ATOM 2015 N N . PRO A 1 273 ? 3.464 19.445 4.617 1.00 95.19 273 PRO A N 1
ATOM 2016 C CA . PRO A 1 273 ? 4.200 18.959 5.775 1.00 95.19 273 PRO A CA 1
ATOM 2017 C C . PRO A 1 273 ? 3.944 17.463 5.974 1.00 95.19 273 PRO A C 1
ATOM 2019 O O . PRO A 1 273 ? 2.812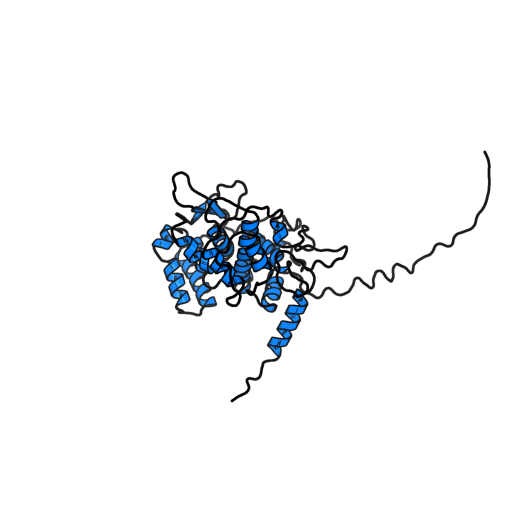 16.989 5.895 1.00 95.19 273 PRO A O 1
ATOM 2022 N N . GLY A 1 274 ? 5.003 16.710 6.248 1.00 95.50 274 GLY A N 1
ATOM 2023 C CA . GLY A 1 274 ? 4.888 15.298 6.568 1.00 95.50 274 GLY A CA 1
ATOM 2024 C C . GLY A 1 274 ? 4.580 15.055 8.042 1.00 95.50 274 GLY A C 1
ATOM 2025 O O . GLY A 1 274 ? 4.272 15.952 8.827 1.00 95.50 274 GLY A O 1
ATOM 2026 N N . SER A 1 275 ? 4.700 13.795 8.450 1.00 96.50 275 SER A N 1
ATOM 2027 C CA . SER A 1 275 ? 4.510 13.377 9.839 1.00 96.50 275 SER A CA 1
ATOM 2028 C C . SER A 1 275 ? 5.669 12.522 10.338 1.00 96.50 275 SER A C 1
ATOM 2030 O O . SER A 1 275 ? 6.470 11.977 9.571 1.00 96.50 275 SER A O 1
ATOM 2032 N N . SER A 1 276 ? 5.742 12.332 11.656 1.00 97.38 276 SER A N 1
ATOM 2033 C CA . SER A 1 276 ? 6.675 11.369 12.247 1.00 97.38 276 SER A CA 1
ATOM 2034 C C . SER A 1 276 ? 6.414 9.935 11.761 1.00 97.38 276 SER A C 1
ATOM 2036 O O . SER A 1 276 ? 7.348 9.132 11.726 1.00 97.38 276 SER A O 1
ATOM 2038 N N . PHE A 1 277 ? 5.183 9.607 11.349 1.00 98.06 277 PHE A N 1
ATOM 2039 C CA . PHE A 1 277 ? 4.836 8.313 10.756 1.00 98.06 277 PHE A CA 1
ATOM 2040 C C . PHE A 1 277 ? 5.346 8.201 9.320 1.00 98.06 277 PHE A C 1
ATOM 2042 O O . PHE A 1 277 ? 5.953 7.181 8.997 1.00 98.06 277 PHE A O 1
ATOM 2049 N N . LEU A 1 278 ? 5.219 9.259 8.505 1.00 98.38 278 LEU A N 1
ATOM 2050 C CA . LEU A 1 278 ? 5.833 9.311 7.173 1.00 98.38 278 LEU A CA 1
ATOM 2051 C C . LEU A 1 278 ? 7.343 9.086 7.272 1.00 98.38 278 LEU A C 1
ATOM 2053 O O . LEU A 1 278 ? 7.886 8.208 6.607 1.00 98.38 278 LEU A O 1
ATOM 2057 N N . LYS A 1 279 ? 8.022 9.810 8.171 1.00 98.50 279 LYS A N 1
ATOM 2058 C CA . LYS A 1 279 ? 9.466 9.651 8.399 1.00 98.50 279 LYS A CA 1
ATOM 2059 C C . LYS A 1 279 ? 9.849 8.209 8.749 1.00 98.50 279 LYS A C 1
ATOM 2061 O O . LYS A 1 279 ? 10.866 7.710 8.267 1.00 98.50 279 LYS A O 1
ATOM 2066 N N . GLN A 1 280 ? 9.049 7.531 9.574 1.00 98.50 280 GLN A N 1
ATOM 2067 C CA . GLN A 1 280 ? 9.267 6.125 9.926 1.00 98.50 280 GLN A CA 1
ATOM 2068 C C . GLN A 1 280 ? 9.003 5.177 8.748 1.00 98.50 280 GLN A C 1
ATOM 2070 O O . GLN A 1 280 ? 9.790 4.261 8.528 1.00 98.50 280 GLN A O 1
ATOM 2075 N N . MET A 1 281 ? 7.959 5.404 7.949 1.00 98.69 281 MET A N 1
ATOM 2076 C CA . MET A 1 281 ? 7.704 4.595 6.753 1.00 98.69 281 MET A CA 1
ATOM 2077 C C . MET A 1 281 ? 8.810 4.771 5.711 1.00 98.69 281 MET A C 1
ATOM 2079 O O . MET A 1 281 ? 9.336 3.784 5.203 1.00 98.69 281 MET A O 1
ATOM 2083 N N . VAL A 1 282 ? 9.251 6.007 5.461 1.00 98.62 282 VAL A N 1
ATOM 2084 C CA . VAL A 1 282 ? 10.395 6.284 4.584 1.00 98.62 282 VAL A CA 1
ATOM 2085 C C . VAL A 1 282 ? 11.650 5.594 5.115 1.00 98.62 282 VAL A C 1
ATOM 2087 O O . VAL A 1 282 ? 12.341 4.934 4.343 1.00 98.62 282 VAL A O 1
ATOM 2090 N N . ARG A 1 283 ? 11.915 5.637 6.432 1.00 98.44 283 ARG A N 1
ATOM 2091 C CA . ARG A 1 283 ? 13.012 4.874 7.060 1.00 98.44 283 ARG A CA 1
ATOM 2092 C C . ARG A 1 283 ? 12.917 3.376 6.764 1.00 98.44 283 ARG A C 1
ATOM 2094 O O . ARG A 1 283 ? 13.940 2.768 6.453 1.00 98.44 283 ARG A O 1
ATOM 2101 N N . ASN A 1 284 ? 11.722 2.794 6.850 1.00 98.38 284 ASN A N 1
ATOM 2102 C CA . ASN A 1 284 ? 11.495 1.380 6.553 1.00 98.38 284 ASN A CA 1
ATOM 2103 C C . ASN A 1 284 ? 11.737 1.056 5.071 1.00 98.38 284 ASN A C 1
ATOM 2105 O O . ASN A 1 284 ? 12.211 -0.034 4.758 1.00 98.38 284 ASN A O 1
ATOM 2109 N N . VAL A 1 285 ? 11.464 2.002 4.167 1.00 98.31 285 VAL A N 1
ATOM 2110 C CA . VAL A 1 285 ? 11.706 1.843 2.727 1.00 98.31 285 VAL A CA 1
ATOM 2111 C C . VAL A 1 285 ? 13.191 1.949 2.377 1.00 98.31 285 VAL A C 1
ATOM 2113 O O . VAL A 1 285 ? 13.703 1.117 1.623 1.00 98.31 285 VAL A O 1
ATOM 2116 N N . VAL A 1 286 ? 13.896 2.953 2.911 1.00 97.88 286 VAL A N 1
ATOM 2117 C CA . VAL A 1 286 ? 15.294 3.234 2.528 1.00 97.88 286 VAL A CA 1
ATOM 2118 C C . VAL A 1 286 ? 16.340 2.487 3.362 1.00 97.88 286 VAL A C 1
ATOM 2120 O O . VAL A 1 286 ? 17.513 2.384 2.989 1.00 97.88 286 VAL A O 1
ATOM 2123 N N . GLY A 1 287 ? 15.916 1.930 4.495 1.00 96.69 287 GLY A N 1
ATOM 2124 C CA . GLY A 1 287 ? 16.752 1.192 5.431 1.00 96.69 287 GLY A CA 1
ATOM 2125 C C . GLY A 1 287 ? 17.471 2.074 6.458 1.00 96.69 287 GLY A C 1
ATOM 2126 O O . GLY A 1 287 ? 17.651 3.283 6.304 1.00 96.69 287 GLY A O 1
ATOM 2127 N N . SER A 1 288 ? 17.930 1.444 7.542 1.00 95.81 288 SER A N 1
ATOM 2128 C CA . SER A 1 288 ? 18.571 2.122 8.679 1.00 95.81 288 SER A CA 1
ATOM 2129 C C . SER A 1 288 ? 19.900 2.803 8.338 1.00 95.81 288 SER A C 1
ATOM 2131 O O . SER A 1 288 ? 20.239 3.799 8.970 1.00 95.81 288 SER A O 1
ATOM 2133 N N . GLY A 1 289 ? 20.617 2.317 7.321 1.00 96.19 289 GLY A N 1
ATOM 2134 C CA . GLY A 1 289 ? 21.907 2.869 6.892 1.00 96.19 289 GLY A CA 1
ATOM 2135 C C . GLY A 1 289 ? 21.834 4.185 6.109 1.00 96.19 289 GLY A C 1
ATOM 2136 O O . GLY A 1 289 ? 22.879 4.726 5.768 1.00 96.19 289 GLY A O 1
ATOM 2137 N N . VAL A 1 290 ? 20.637 4.691 5.792 1.00 97.12 290 VAL A N 1
ATOM 2138 C CA . VAL A 1 290 ? 20.458 5.973 5.094 1.00 97.12 290 VAL A CA 1
ATOM 2139 C C . VAL A 1 290 ? 20.134 7.062 6.112 1.00 97.12 290 VAL A C 1
ATOM 2141 O O . VAL A 1 290 ? 19.200 6.930 6.906 1.00 97.12 290 VAL A O 1
ATOM 2144 N N . THR A 1 291 ? 20.902 8.149 6.111 1.00 97.44 291 THR A N 1
ATOM 2145 C CA . THR A 1 291 ? 20.615 9.316 6.952 1.00 97.44 291 THR A CA 1
ATOM 2146 C C . THR A 1 291 ? 19.388 10.037 6.409 1.00 97.44 291 THR A C 1
ATOM 2148 O O . THR A 1 291 ? 19.386 10.480 5.266 1.00 97.44 291 THR A O 1
ATOM 2151 N N . LEU A 1 292 ? 18.346 10.153 7.234 1.00 97.88 292 LEU A N 1
ATOM 2152 C CA . LEU A 1 292 ? 17.160 10.932 6.889 1.00 97.88 292 LEU A CA 1
ATOM 2153 C C . LEU A 1 292 ? 17.327 12.393 7.317 1.00 97.88 292 LEU A C 1
ATOM 2155 O O . LEU A 1 292 ? 17.936 12.636 8.365 1.00 97.88 292 LEU A O 1
ATOM 2159 N N . PRO A 1 293 ? 16.728 13.340 6.577 1.00 96.62 293 PRO A N 1
ATOM 2160 C CA . PRO A 1 293 ? 16.608 14.722 7.025 1.00 96.62 293 PRO A CA 1
ATOM 2161 C C . PRO A 1 293 ? 15.846 14.843 8.360 1.00 96.62 293 PRO A C 1
ATOM 2163 O O . PRO A 1 293 ? 15.220 13.895 8.861 1.00 96.62 293 PRO A O 1
ATOM 2166 N N . GLN A 1 294 ? 15.946 16.021 8.987 1.00 95.12 294 GLN A N 1
ATOM 2167 C CA . GLN A 1 294 ? 15.264 16.297 10.256 1.00 95.12 294 GLN A CA 1
ATOM 2168 C C . GLN A 1 294 ? 13.744 16.208 10.100 1.00 95.12 294 GLN A C 1
ATOM 2170 O O . GLN A 1 294 ? 13.097 15.519 10.892 1.00 95.12 294 GLN A O 1
ATOM 2175 N N . THR A 1 295 ? 13.201 16.791 9.036 1.00 96.00 295 THR A N 1
ATOM 2176 C CA . THR A 1 295 ? 11.818 16.588 8.594 1.00 96.00 295 THR A CA 1
ATOM 2177 C C . THR A 1 295 ? 11.806 15.719 7.343 1.00 96.00 295 THR A C 1
ATOM 2179 O O . THR A 1 295 ? 12.774 15.697 6.591 1.00 96.00 295 THR A O 1
ATOM 2182 N N . VAL A 1 296 ? 10.746 14.937 7.172 1.00 97.81 296 VAL A N 1
ATOM 2183 C CA . VAL A 1 296 ? 10.453 14.214 5.932 1.00 97.81 296 VAL A CA 1
ATOM 2184 C C . VAL A 1 296 ? 9.057 14.665 5.563 1.00 97.81 296 VAL A C 1
ATOM 2186 O O . VAL A 1 296 ? 8.123 14.354 6.301 1.00 97.81 296 VAL A O 1
ATOM 2189 N N . ASP A 1 297 ? 8.962 15.419 4.477 1.00 97.62 297 ASP A N 1
ATOM 2190 C CA . ASP A 1 297 ? 7.756 16.110 4.032 1.00 97.62 297 ASP A CA 1
ATOM 2191 C C . ASP A 1 297 ? 7.299 15.560 2.672 1.00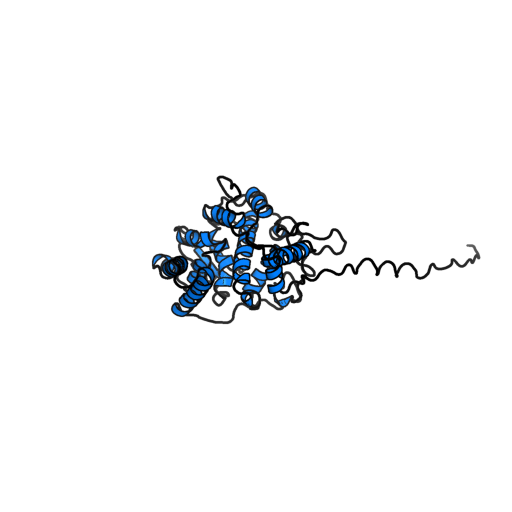 97.62 297 ASP A C 1
ATOM 2193 O O . ASP A 1 297 ? 7.997 14.757 2.050 1.00 97.62 297 ASP A O 1
ATOM 2197 N N . PHE A 1 298 ? 6.121 15.948 2.197 1.00 97.62 298 PHE A N 1
ATOM 2198 C CA . PHE A 1 298 ? 5.641 15.582 0.864 1.00 97.62 298 PHE A CA 1
ATOM 2199 C C . PHE A 1 298 ? 6.222 16.536 -0.186 1.00 97.62 298 PHE A C 1
ATOM 2201 O O . PHE A 1 298 ? 5.529 17.404 -0.718 1.00 97.62 298 PHE A O 1
ATOM 2208 N N . ASP A 1 299 ? 7.522 16.397 -0.435 1.00 97.25 299 ASP A N 1
ATOM 2209 C CA . ASP A 1 299 ? 8.322 17.280 -1.280 1.00 97.25 299 ASP A CA 1
ATOM 2210 C C . ASP A 1 299 ? 9.247 16.501 -2.237 1.00 97.25 299 ASP A C 1
ATOM 2212 O O . ASP A 1 299 ? 9.295 15.264 -2.251 1.00 97.25 299 ASP A O 1
ATOM 2216 N N . ASP A 1 300 ? 10.008 17.239 -3.050 1.00 97.38 300 ASP A N 1
ATOM 2217 C CA . ASP A 1 300 ? 10.942 16.648 -4.014 1.00 97.38 300 ASP A CA 1
ATOM 2218 C C . ASP A 1 300 ? 12.094 15.909 -3.324 1.00 97.38 300 ASP A C 1
ATOM 2220 O O . ASP A 1 300 ? 12.581 14.906 -3.843 1.00 97.38 300 ASP A O 1
ATOM 2224 N N . ASN A 1 301 ? 12.514 16.345 -2.131 1.00 97.81 301 ASN A N 1
ATOM 2225 C CA . ASN A 1 301 ? 13.588 15.682 -1.392 1.00 97.81 301 ASN A CA 1
ATOM 2226 C C . ASN A 1 301 ? 13.174 14.275 -0.962 1.00 97.81 301 ASN A C 1
ATOM 2228 O O . ASN A 1 301 ? 13.952 13.330 -1.110 1.00 97.81 301 ASN A O 1
ATOM 2232 N N . THR A 1 302 ? 11.951 14.115 -0.457 1.00 98.44 302 THR A N 1
ATOM 2233 C CA . THR A 1 302 ? 11.406 12.805 -0.098 1.00 98.44 302 THR A CA 1
ATOM 2234 C C . THR A 1 302 ? 11.218 11.928 -1.332 1.00 98.44 302 THR A C 1
ATOM 2236 O O . THR A 1 302 ? 11.571 10.747 -1.286 1.00 98.44 302 THR A O 1
ATOM 2239 N N . LEU A 1 303 ? 10.745 12.484 -2.452 1.00 98.25 303 LEU A N 1
ATOM 2240 C CA . LEU A 1 303 ? 10.646 11.743 -3.712 1.00 98.25 303 LEU A CA 1
ATOM 2241 C C . LEU A 1 303 ? 12.021 11.273 -4.211 1.00 98.25 303 LEU A C 1
ATOM 2243 O O . LEU A 1 303 ? 12.183 10.095 -4.508 1.00 98.25 303 LEU A O 1
ATOM 2247 N N . LEU A 1 304 ? 13.038 12.137 -4.237 1.00 98.00 304 LEU A N 1
ATOM 2248 C CA . LEU A 1 304 ? 14.406 11.777 -4.640 1.00 98.00 304 LEU A CA 1
ATOM 2249 C C . LEU A 1 304 ? 15.037 10.740 -3.701 1.00 98.00 304 LEU A C 1
ATOM 2251 O O . LEU A 1 304 ? 15.729 9.812 -4.132 1.00 98.00 304 LEU A O 1
ATOM 2255 N N . LEU A 1 305 ? 14.769 10.861 -2.401 1.00 98.12 305 LEU A N 1
ATOM 2256 C CA . LEU A 1 305 ? 15.207 9.897 -1.402 1.00 98.12 305 LEU A CA 1
ATOM 2257 C C . LEU A 1 305 ? 14.601 8.510 -1.667 1.00 98.12 305 LEU A C 1
ATOM 2259 O O . LEU A 1 305 ? 15.335 7.513 -1.669 1.00 98.12 305 LEU A O 1
ATOM 2263 N N . LEU A 1 306 ? 13.288 8.455 -1.914 1.00 98.25 306 LEU A N 1
ATOM 2264 C CA . LEU A 1 306 ? 12.558 7.238 -2.267 1.00 98.25 306 LEU A CA 1
ATOM 2265 C C . LEU A 1 306 ? 12.929 6.717 -3.655 1.00 98.25 306 LEU A C 1
ATOM 2267 O O . LEU A 1 306 ? 12.907 5.513 -3.863 1.00 98.25 306 LEU A O 1
ATOM 2271 N N . ASP A 1 307 ? 13.305 7.564 -4.603 1.00 98.12 307 ASP A N 1
ATOM 2272 C CA . ASP A 1 307 ? 13.779 7.132 -5.915 1.00 98.12 307 ASP A CA 1
ATOM 2273 C C . ASP A 1 307 ? 15.108 6.371 -5.794 1.00 98.12 307 ASP A C 1
ATOM 2275 O O . ASP A 1 307 ? 15.253 5.256 -6.301 1.00 98.12 307 ASP A O 1
ATOM 2279 N N . SER A 1 308 ? 16.057 6.921 -5.035 1.00 97.19 308 SER A N 1
ATOM 2280 C CA . SER A 1 308 ? 17.441 6.443 -5.032 1.00 97.19 308 SER A CA 1
ATOM 2281 C C . SER A 1 308 ? 17.726 5.275 -4.079 1.00 97.19 308 SER A C 1
ATOM 2283 O O . SER A 1 308 ? 18.630 4.479 -4.356 1.00 97.19 308 SER A O 1
ATOM 2285 N N . ASN A 1 309 ? 16.987 5.140 -2.969 1.00 96.56 309 ASN A N 1
ATOM 2286 C CA . ASN A 1 309 ? 17.454 4.362 -1.810 1.00 96.56 309 ASN A CA 1
ATOM 2287 C C . ASN A 1 309 ? 16.590 3.162 -1.391 1.00 96.56 309 ASN A C 1
ATOM 2289 O O . ASN A 1 309 ? 16.796 2.636 -0.301 1.00 96.56 309 ASN A O 1
ATOM 2293 N N . GLN A 1 310 ? 15.649 2.697 -2.209 1.00 95.31 310 GLN A N 1
ATOM 2294 C CA . GLN A 1 310 ? 14.725 1.618 -1.818 1.00 95.31 310 GLN A CA 1
ATOM 2295 C C . GLN A 1 310 ? 15.449 0.293 -1.565 1.00 95.31 310 GLN A C 1
ATOM 2297 O O . GLN A 1 310 ? 16.221 -0.175 -2.403 1.00 95.31 310 GLN A O 1
ATOM 2302 N N . LYS A 1 311 ? 15.165 -0.337 -0.420 1.00 94.69 311 LYS A N 1
ATOM 2303 C CA . LYS A 1 311 ? 15.787 -1.606 0.005 1.00 94.69 311 LYS A CA 1
ATOM 2304 C C . LYS A 1 311 ? 14.783 -2.632 0.533 1.00 94.69 311 LYS A C 1
ATOM 2306 O O . LYS A 1 311 ? 15.164 -3.554 1.245 1.00 94.69 311 LYS A O 1
ATOM 2311 N N . VAL A 1 312 ? 13.505 -2.476 0.191 1.00 96.81 312 VAL A N 1
ATOM 2312 C CA . VAL A 1 312 ? 12.422 -3.327 0.716 1.00 96.81 312 VAL A CA 1
ATOM 2313 C C . VAL A 1 312 ? 12.496 -4.757 0.180 1.00 96.81 312 VAL A C 1
ATOM 2315 O O . VAL A 1 312 ? 12.200 -5.701 0.908 1.00 96.81 312 VAL A O 1
ATOM 2318 N N . PHE A 1 313 ? 12.912 -4.924 -1.078 1.00 97.19 313 PHE A N 1
ATOM 2319 C CA . PHE A 1 313 ? 12.904 -6.212 -1.767 1.00 97.19 313 PHE A CA 1
ATOM 2320 C C . PHE A 1 313 ? 14.273 -6.573 -2.329 1.00 97.19 313 PHE A C 1
ATOM 2322 O O . PHE A 1 313 ? 15.011 -5.722 -2.825 1.00 97.19 313 PHE A O 1
ATOM 2329 N N . THR A 1 314 ? 14.587 -7.865 -2.301 1.00 96.38 314 THR A N 1
ATOM 2330 C CA . THR A 1 314 ? 15.686 -8.433 -3.083 1.00 96.38 314 THR A CA 1
ATOM 2331 C C . THR A 1 314 ? 15.290 -8.553 -4.555 1.00 96.38 314 THR A C 1
ATOM 2333 O O . THR A 1 314 ? 14.106 -8.617 -4.894 1.00 96.38 314 THR A O 1
ATOM 2336 N N . ASN A 1 315 ? 16.277 -8.678 -5.445 1.00 96.06 315 ASN A N 1
ATOM 2337 C CA . ASN A 1 315 ? 16.019 -8.888 -6.874 1.00 96.06 315 ASN A CA 1
ATOM 2338 C C . ASN A 1 315 ? 15.137 -10.124 -7.123 1.00 96.06 315 ASN A C 1
ATOM 2340 O O . ASN A 1 315 ? 14.196 -10.072 -7.911 1.00 96.06 315 ASN A O 1
ATOM 2344 N N . ALA A 1 316 ? 15.388 -11.220 -6.400 1.00 96.50 316 ALA A N 1
ATOM 2345 C CA . ALA A 1 316 ? 14.591 -12.441 -6.505 1.00 96.50 316 ALA A CA 1
ATOM 2346 C C . ALA A 1 316 ? 13.130 -12.229 -6.068 1.00 96.50 316 ALA A C 1
ATOM 2348 O O . ALA A 1 316 ? 12.218 -12.790 -6.671 1.00 96.50 316 ALA A O 1
ATOM 2349 N N . GLN A 1 317 ? 12.887 -11.397 -5.049 1.00 97.56 317 GLN A N 1
ATOM 2350 C CA . GLN A 1 317 ? 11.528 -11.037 -4.638 1.00 97.56 317 GLN A CA 1
ATOM 2351 C C . GLN A 1 317 ? 10.814 -10.192 -5.697 1.00 97.56 317 GLN A C 1
ATOM 2353 O O . GLN A 1 317 ? 9.640 -10.441 -5.948 1.00 97.56 317 GLN A O 1
ATOM 2358 N N . LEU A 1 318 ? 11.502 -9.249 -6.348 1.00 97.75 318 LEU A N 1
ATOM 2359 C CA . LEU A 1 318 ? 10.918 -8.444 -7.428 1.00 97.75 318 LEU A CA 1
ATOM 2360 C C . LEU A 1 318 ? 10.553 -9.292 -8.651 1.00 97.75 318 LEU A C 1
ATOM 2362 O O . LEU A 1 318 ? 9.447 -9.162 -9.169 1.00 97.75 318 LEU A O 1
ATOM 2366 N N . VAL A 1 319 ? 11.430 -10.210 -9.070 1.00 97.44 319 VAL A N 1
ATOM 2367 C CA . VAL A 1 319 ? 11.112 -11.162 -10.150 1.00 97.44 319 VAL A CA 1
ATOM 2368 C C . VAL A 1 319 ? 9.941 -12.055 -9.748 1.00 97.44 319 VAL A C 1
ATOM 2370 O O . VAL A 1 319 ? 9.002 -12.222 -10.519 1.00 97.44 319 VAL A O 1
ATOM 2373 N N . ARG A 1 320 ? 9.925 -12.562 -8.509 1.00 97.94 320 ARG A N 1
ATOM 2374 C CA . ARG A 1 320 ? 8.800 -13.357 -8.001 1.00 97.94 320 ARG A CA 1
ATOM 2375 C C . ARG A 1 320 ? 7.487 -12.573 -8.000 1.00 97.94 320 ARG A C 1
ATOM 2377 O O . ARG A 1 320 ? 6.458 -13.146 -8.340 1.00 97.94 320 ARG A O 1
ATOM 2384 N N . LEU A 1 321 ? 7.501 -11.295 -7.627 1.00 98.62 321 LEU A N 1
ATOM 2385 C CA . LEU A 1 321 ? 6.326 -10.424 -7.702 1.00 98.62 321 LEU A CA 1
ATOM 2386 C C . LEU A 1 321 ? 5.838 -10.275 -9.144 1.00 98.62 321 LEU A C 1
ATOM 2388 O O . LEU A 1 321 ? 4.652 -10.466 -9.392 1.00 98.62 321 LEU A O 1
ATOM 2392 N N . ALA A 1 322 ? 6.747 -10.026 -10.091 1.00 98.44 322 ALA A N 1
ATOM 2393 C CA . ALA A 1 322 ? 6.416 -9.972 -11.513 1.00 98.44 322 ALA A CA 1
ATOM 2394 C C . ALA A 1 322 ? 5.762 -11.283 -11.991 1.00 98.44 322 ALA A C 1
ATOM 2396 O O . ALA A 1 322 ? 4.723 -11.248 -12.644 1.00 98.44 322 ALA A O 1
ATOM 2397 N N . THR A 1 323 ? 6.286 -12.442 -11.576 1.00 98.19 323 THR A N 1
ATOM 2398 C CA . THR A 1 323 ? 5.677 -13.748 -11.876 1.00 98.19 323 THR A CA 1
ATOM 2399 C C . THR A 1 323 ? 4.290 -13.916 -11.246 1.00 98.19 323 THR A C 1
ATOM 2401 O O . THR A 1 323 ? 3.385 -14.424 -11.904 1.00 98.19 323 THR A O 1
ATOM 2404 N N . ILE A 1 324 ? 4.083 -13.489 -9.991 1.00 98.56 324 ILE A N 1
ATOM 2405 C CA . ILE A 1 324 ? 2.765 -13.559 -9.328 1.00 98.56 324 ILE A CA 1
ATOM 2406 C C . ILE A 1 324 ? 1.732 -12.700 -10.074 1.00 98.56 324 ILE A C 1
ATOM 2408 O O . ILE A 1 324 ? 0.588 -13.125 -10.233 1.00 98.56 324 ILE A O 1
ATOM 2412 N N . LEU A 1 325 ? 2.152 -11.538 -10.578 1.00 98.69 325 LEU A N 1
ATOM 2413 C CA . LEU A 1 325 ? 1.349 -10.649 -11.423 1.00 98.69 325 LEU A CA 1
ATOM 2414 C C . LEU A 1 325 ? 1.216 -11.133 -12.877 1.00 98.69 325 LEU A C 1
ATOM 2416 O O . LEU A 1 325 ? 0.667 -10.417 -13.709 1.00 98.69 325 LEU A O 1
ATOM 2420 N N . LYS A 1 326 ? 1.714 -12.333 -13.205 1.00 98.25 326 LYS A N 1
ATOM 2421 C CA . LYS A 1 326 ? 1.721 -12.892 -14.565 1.00 98.25 326 LYS A CA 1
ATOM 2422 C C . LYS A 1 326 ? 2.367 -11.956 -15.597 1.00 98.25 326 LYS A C 1
ATOM 2424 O O . LYS A 1 326 ? 1.905 -11.868 -16.734 1.00 98.25 326 LYS A O 1
ATOM 2429 N N . LEU A 1 327 ? 3.436 -11.262 -15.220 1.00 97.69 327 LEU A N 1
ATOM 2430 C CA . LEU A 1 327 ? 4.248 -10.482 -16.151 1.00 97.69 327 LEU A CA 1
ATOM 2431 C C . LEU A 1 327 ? 5.262 -11.393 -16.854 1.00 97.69 327 LEU A C 1
ATOM 2433 O O . LEU A 1 327 ? 5.833 -12.286 -16.225 1.00 97.69 327 LEU A O 1
ATOM 2437 N N . ASP A 1 328 ? 5.493 -11.171 -18.147 1.00 96.00 328 ASP A N 1
ATOM 2438 C CA . ASP A 1 328 ? 6.478 -11.927 -18.918 1.00 96.00 328 ASP A CA 1
ATOM 2439 C C . ASP A 1 328 ? 7.895 -11.480 -18.548 1.00 96.00 328 ASP A C 1
ATOM 2441 O O . ASP A 1 328 ? 8.362 -10.411 -18.945 1.00 96.00 328 ASP A O 1
ATOM 2445 N N . THR A 1 329 ? 8.567 -12.311 -17.755 1.00 94.50 329 THR A N 1
ATOM 2446 C CA . THR A 1 329 ? 9.964 -12.124 -17.347 1.00 94.50 329 THR A CA 1
ATOM 2447 C C . THR A 1 329 ? 10.934 -12.937 -18.204 1.00 94.50 329 THR A C 1
ATOM 2449 O O . THR A 1 329 ? 12.107 -13.074 -17.849 1.00 94.50 329 THR A O 1
ATOM 2452 N N . SER A 1 330 ? 10.451 -13.556 -19.283 1.00 91.81 330 SER A N 1
ATOM 2453 C CA . SER A 1 330 ? 11.292 -14.329 -20.191 1.00 91.81 330 SER A CA 1
ATOM 2454 C C . SER A 1 330 ? 12.259 -13.386 -20.905 1.00 91.81 330 SER A C 1
ATOM 2456 O O . SER A 1 330 ? 11.854 -12.285 -21.279 1.00 91.81 330 SER A O 1
ATOM 2458 N N . PRO A 1 331 ? 13.517 -13.795 -21.154 1.00 84.44 331 PRO A N 1
ATOM 2459 C CA . PRO A 1 331 ? 14.410 -13.018 -21.997 1.00 84.44 331 PRO A CA 1
ATOM 2460 C C . PRO A 1 331 ? 13.724 -12.689 -23.316 1.00 84.44 331 PRO A C 1
ATOM 2462 O O . PRO A 1 331 ? 13.333 -13.599 -24.051 1.00 84.44 331 PRO A O 1
ATOM 2465 N N . GLN A 1 332 ? 13.584 -11.398 -23.624 1.00 71.81 332 GLN A N 1
ATOM 2466 C CA . GLN A 1 332 ? 13.205 -10.989 -24.969 1.00 71.81 332 GLN A CA 1
ATOM 2467 C C . GLN A 1 332 ? 14.288 -11.528 -25.900 1.00 71.81 332 GLN A C 1
ATOM 2469 O O . GLN A 1 332 ? 15.411 -11.020 -25.923 1.00 71.81 332 GLN A O 1
ATOM 2474 N N . ALA A 1 333 ? 13.980 -12.609 -26.620 1.00 59.88 333 ALA A N 1
ATOM 2475 C CA . ALA A 1 333 ? 14.869 -13.115 -27.647 1.00 59.88 333 ALA A CA 1
ATOM 2476 C C . ALA A 1 333 ? 15.213 -11.928 -28.554 1.00 59.88 333 ALA A C 1
ATOM 2478 O O . ALA A 1 333 ? 14.312 -11.167 -28.924 1.00 59.88 333 ALA A O 1
ATOM 2479 N N . ALA A 1 334 ? 16.499 -11.744 -28.865 1.00 53.81 334 ALA A N 1
ATOM 2480 C CA . ALA A 1 334 ? 17.043 -10.670 -29.699 1.00 53.81 334 ALA A CA 1
ATOM 2481 C C . ALA A 1 334 ? 16.577 -10.794 -31.169 1.00 53.81 334 ALA A C 1
ATOM 2483 O O . ALA A 1 334 ? 17.355 -10.813 -32.115 1.00 53.81 334 ALA A O 1
ATOM 2484 N N . THR A 1 335 ? 15.271 -10.924 -31.370 1.00 46.88 335 THR A N 1
ATOM 2485 C CA . THR A 1 335 ? 14.618 -11.402 -32.590 1.00 46.88 335 THR A CA 1
ATOM 2486 C C . THR A 1 335 ? 14.387 -10.267 -33.589 1.00 46.88 335 THR A C 1
ATOM 2488 O O . THR A 1 335 ? 13.861 -10.494 -34.673 1.00 46.88 335 THR A O 1
ATOM 2491 N N . ALA A 1 336 ? 14.787 -9.035 -33.260 1.00 47.28 336 ALA A N 1
ATOM 2492 C CA . ALA A 1 336 ? 14.536 -7.862 -34.094 1.00 47.28 336 ALA A CA 1
ATOM 2493 C C . ALA A 1 336 ? 15.690 -7.486 -35.042 1.00 47.28 336 ALA A C 1
ATOM 2495 O O . ALA A 1 336 ? 15.476 -6.659 -35.920 1.00 47.28 336 ALA A O 1
ATOM 2496 N N . GLN A 1 337 ? 16.886 -8.083 -34.930 1.00 45.22 337 GLN A N 1
ATOM 2497 C CA . GLN A 1 337 ? 18.003 -7.733 -35.828 1.00 45.22 337 GLN A CA 1
ATOM 2498 C C . GLN A 1 337 ? 18.116 -8.593 -37.096 1.00 45.22 337 GLN A C 1
ATOM 2500 O O . GLN A 1 337 ? 18.817 -8.184 -38.014 1.00 45.22 337 GLN A O 1
ATOM 2505 N N . HIS A 1 338 ? 17.387 -9.710 -37.215 1.00 42.97 338 HIS A N 1
ATOM 2506 C CA . HIS A 1 338 ? 17.474 -10.556 -38.417 1.00 42.97 338 HIS A CA 1
ATOM 2507 C C . HIS A 1 338 ? 16.364 -10.339 -39.457 1.00 42.97 338 HIS A C 1
ATOM 2509 O O . HIS A 1 338 ? 16.605 -10.566 -40.638 1.00 42.97 338 HIS A O 1
ATOM 2515 N N . ARG A 1 339 ? 15.172 -9.843 -39.082 1.00 48.81 339 ARG A N 1
ATOM 2516 C CA . ARG A 1 339 ? 14.075 -9.663 -40.062 1.00 48.81 339 ARG A CA 1
ATOM 2517 C C . ARG A 1 339 ? 14.220 -8.443 -40.973 1.00 48.81 339 ARG A C 1
ATOM 2519 O O . ARG A 1 339 ? 13.598 -8.418 -42.027 1.00 48.81 339 ARG A O 1
ATOM 2526 N N . THR A 1 340 ? 15.051 -7.465 -40.623 1.00 48.12 340 THR A N 1
ATOM 2527 C CA . THR A 1 340 ? 15.298 -6.296 -41.489 1.00 48.12 340 THR A CA 1
ATOM 2528 C C . THR A 1 340 ? 16.462 -6.509 -42.461 1.00 48.12 340 THR A C 1
ATOM 2530 O O . THR A 1 340 ? 16.622 -5.713 -43.378 1.00 48.12 340 THR A O 1
ATOM 2533 N N . GLN A 1 341 ? 17.260 -7.573 -42.300 1.00 46.84 341 GLN A N 1
ATOM 2534 C CA . GLN A 1 341 ? 18.341 -7.906 -43.239 1.00 46.84 341 GLN A CA 1
ATOM 2535 C C . GLN A 1 341 ? 17.884 -8.774 -44.420 1.00 46.84 341 GLN A C 1
ATOM 2537 O O . GLN A 1 341 ? 18.534 -8.747 -45.457 1.00 46.84 341 GLN A O 1
ATOM 2542 N N . GLU A 1 342 ? 16.756 -9.484 -44.314 1.00 50.06 342 GLU A N 1
ATOM 2543 C CA . GLU A 1 342 ? 16.207 -10.266 -45.437 1.00 50.06 342 GLU A CA 1
ATOM 2544 C C . GLU A 1 342 ? 15.243 -9.463 -46.331 1.00 50.06 342 GLU A C 1
ATOM 2546 O O . GLU A 1 342 ? 14.987 -9.854 -47.466 1.00 50.06 342 GLU A O 1
ATOM 2551 N N . ALA A 1 343 ? 14.742 -8.307 -45.874 1.00 52.16 343 ALA A N 1
ATOM 2552 C CA . ALA A 1 343 ? 13.810 -7.480 -46.651 1.00 52.16 343 ALA A CA 1
ATOM 2553 C C . ALA A 1 343 ? 14.489 -6.480 -47.614 1.00 52.16 343 ALA A C 1
ATOM 2555 O O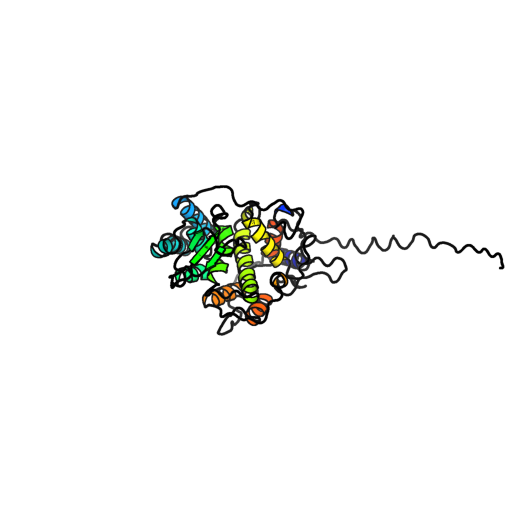 . ALA A 1 343 ? 13.803 -5.841 -48.406 1.00 52.16 343 ALA A O 1
ATOM 2556 N N . THR A 1 344 ? 15.819 -6.334 -47.582 1.00 53.25 344 THR A N 1
ATOM 2557 C CA . THR A 1 344 ? 16.578 -5.411 -48.455 1.00 53.25 344 THR A CA 1
ATOM 2558 C C . THR A 1 344 ? 17.275 -6.093 -49.637 1.00 53.25 344 THR A C 1
ATOM 2560 O O . THR A 1 344 ? 18.035 -5.442 -50.349 1.00 53.25 344 THR A O 1
ATOM 2563 N N . THR A 1 345 ? 17.015 -7.380 -49.892 1.00 54.69 345 THR A N 1
ATOM 2564 C CA . THR A 1 345 ? 17.594 -8.119 -51.037 1.00 54.69 345 THR A CA 1
ATOM 2565 C C . THR A 1 345 ? 16.561 -8.548 -52.086 1.00 54.69 345 THR A C 1
ATOM 2567 O O . THR A 1 345 ? 16.832 -9.447 -52.876 1.00 54.69 345 THR A O 1
ATOM 2570 N N . ALA A 1 346 ? 15.388 -7.908 -52.133 1.00 56.34 346 ALA A N 1
ATOM 2571 C CA . ALA A 1 346 ? 14.406 -8.126 -53.194 1.00 56.34 346 ALA A CA 1
ATOM 2572 C C . ALA A 1 346 ? 14.183 -6.839 -54.009 1.00 56.34 346 ALA A C 1
ATOM 2574 O O . ALA A 1 346 ? 13.619 -5.867 -53.520 1.00 56.34 346 ALA A O 1
ATOM 2575 N N . GLU A 1 347 ? 14.660 -6.895 -55.256 1.00 51.00 347 GLU A N 1
ATOM 2576 C CA . GLU A 1 347 ? 14.271 -6.092 -56.426 1.00 51.00 347 GLU A CA 1
ATOM 2577 C C . GLU A 1 347 ? 14.583 -4.585 -56.428 1.00 51.00 347 GLU A C 1
ATOM 2579 O O . GLU A 1 347 ? 13.757 -3.724 -56.136 1.00 51.00 347 GLU A O 1
ATOM 2584 N N . GLN A 1 348 ? 15.776 -4.258 -56.939 1.00 51.66 348 GLN A N 1
ATOM 2585 C CA . GLN A 1 348 ? 15.952 -3.047 -57.743 1.00 51.66 348 GLN A CA 1
ATOM 2586 C C . GLN A 1 348 ? 15.158 -3.200 -59.056 1.00 51.66 348 GLN A C 1
ATOM 2588 O O . GLN A 1 348 ? 15.448 -4.129 -59.816 1.00 51.66 348 GLN A O 1
ATOM 2593 N N . PRO A 1 349 ? 14.210 -2.307 -59.386 1.00 56.78 349 PRO A N 1
ATOM 2594 C CA . PRO A 1 349 ? 13.661 -2.251 -60.729 1.00 56.78 349 PRO A CA 1
ATOM 2595 C C . PRO A 1 349 ? 14.709 -1.663 -61.682 1.00 56.78 349 PRO A C 1
ATOM 2597 O O . PRO A 1 349 ? 15.247 -0.575 -61.467 1.00 56.78 349 PRO A O 1
ATOM 2600 N N . VAL A 1 350 ? 15.000 -2.411 -62.744 1.00 62.72 350 VAL A N 1
ATOM 2601 C CA . VAL A 1 350 ? 15.793 -1.969 -63.896 1.00 62.72 350 VAL A CA 1
ATOM 2602 C C . VAL A 1 350 ? 15.080 -0.775 -64.551 1.00 62.72 350 VAL A C 1
ATOM 2604 O O . VAL A 1 350 ? 13.900 -0.904 -64.884 1.00 62.72 350 VAL A O 1
ATOM 2607 N N . PRO A 1 351 ? 15.740 0.375 -64.781 1.00 52.84 351 PRO A N 1
ATOM 2608 C CA . PRO A 1 351 ? 15.129 1.454 -65.543 1.00 52.84 351 PRO A CA 1
ATOM 2609 C C . PRO A 1 351 ? 15.084 1.045 -67.020 1.00 52.84 351 PRO A C 1
ATOM 2611 O O . PRO A 1 351 ? 16.124 0.927 -67.670 1.00 52.84 351 PRO A O 1
ATOM 2614 N N . SER A 1 352 ? 13.882 0.808 -67.556 1.00 58.06 352 SER A N 1
ATOM 2615 C CA . SER A 1 352 ? 13.697 0.650 -68.997 1.00 58.06 352 SER A CA 1
ATOM 2616 C C . SER A 1 352 ? 13.702 2.020 -69.664 1.00 58.06 352 SER A C 1
ATOM 2618 O O . SER A 1 352 ? 12.836 2.861 -69.423 1.00 58.06 352 SER A O 1
ATOM 2620 N N . SER A 1 353 ? 14.676 2.214 -70.534 1.00 55.97 353 SER A N 1
ATOM 2621 C CA . SER A 1 353 ? 14.722 3.248 -71.554 1.00 55.97 353 SER A CA 1
ATOM 2622 C C . SER A 1 353 ? 13.468 3.190 -72.431 1.00 55.97 353 SER A C 1
ATOM 2624 O O . SER A 1 353 ? 13.204 2.147 -73.025 1.00 55.97 353 SER A O 1
ATOM 2626 N N . GLN A 1 354 ? 12.754 4.307 -72.583 1.00 48.75 354 GLN A N 1
ATOM 2627 C CA . GLN A 1 354 ? 12.079 4.639 -73.839 1.00 48.75 354 GLN A CA 1
ATOM 2628 C C . GLN A 1 354 ? 11.785 6.143 -73.933 1.00 48.75 354 GLN A C 1
ATOM 2630 O O . GLN A 1 354 ? 11.043 6.717 -73.141 1.00 48.75 354 GLN A O 1
ATOM 2635 N N . GLU A 1 355 ? 12.440 6.758 -74.916 1.00 49.00 355 GLU A N 1
ATOM 2636 C CA . GLU A 1 355 ? 12.105 8.033 -75.549 1.00 49.00 355 GLU A CA 1
ATOM 2637 C C . GLU A 1 355 ? 10.711 7.970 -76.206 1.00 49.00 355 GLU A C 1
ATOM 2639 O O . GLU A 1 355 ? 10.282 6.872 -76.562 1.00 49.00 355 GLU A O 1
ATOM 2644 N N . ILE A 1 356 ? 10.074 9.135 -76.448 1.00 40.72 356 ILE A N 1
ATOM 2645 C CA . ILE A 1 356 ? 9.474 9.589 -77.739 1.00 40.72 356 ILE A CA 1
ATOM 2646 C C . ILE A 1 356 ? 8.376 10.669 -77.523 1.00 40.72 356 ILE A C 1
ATOM 2648 O O . ILE A 1 356 ? 7.351 10.369 -76.928 1.00 40.72 356 ILE A O 1
ATOM 2652 N N . PHE A 1 357 ? 8.633 11.877 -78.079 1.00 41.81 357 PHE A N 1
ATOM 2653 C CA . PHE A 1 357 ? 7.746 12.917 -78.689 1.00 41.81 357 PHE A CA 1
ATOM 2654 C C . PHE A 1 357 ? 6.511 13.445 -77.907 1.00 41.81 357 PHE A C 1
ATOM 2656 O O . PHE A 1 357 ? 5.854 12.708 -77.198 1.00 41.81 357 PHE A O 1
ATOM 2663 N N . GLY A 1 358 ? 6.036 14.695 -77.994 1.00 34.69 358 GLY A N 1
ATOM 2664 C CA . GLY A 1 358 ? 6.270 15.873 -78.836 1.00 34.69 358 GLY A CA 1
ATOM 2665 C C . GLY A 1 358 ? 5.071 16.848 -78.667 1.00 34.69 358 GLY A C 1
ATOM 2666 O O . GLY A 1 358 ? 3.993 16.396 -78.305 1.00 34.69 358 GLY A O 1
ATOM 2667 N N . ALA A 1 359 ? 5.317 18.149 -78.877 1.00 40.34 359 ALA A N 1
ATOM 2668 C CA . ALA A 1 359 ? 4.419 19.294 -79.166 1.00 40.34 359 ALA A CA 1
ATOM 2669 C C . ALA A 1 359 ? 2.897 19.232 -78.861 1.00 40.34 359 ALA A C 1
ATOM 2671 O O . ALA A 1 359 ? 2.185 18.410 -79.427 1.00 40.34 359 ALA A O 1
ATOM 2672 N N . GLU A 1 360 ? 2.375 20.219 -78.118 1.00 41.19 360 GLU A N 1
ATOM 2673 C CA . GLU A 1 360 ? 1.886 21.527 -78.622 1.00 41.19 360 GLU A CA 1
ATOM 2674 C C . GLU A 1 360 ? 1.891 22.584 -77.507 1.00 41.19 360 GLU A C 1
ATOM 2676 O O . GLU A 1 360 ? 1.632 22.211 -76.338 1.00 41.19 360 GLU A O 1
#

pLDDT: mean 90.27, std 16.51, range [32.91, 98.88]

Secondary structure (DSSP, 8-state):
-------HHHHHHHHHHHHHHTSS-PPBS-GGGS-TTT-TTSPPP-PPPP----HHHHHHHHHHHHHHHH-TT-HHHHHHHHHHH-HHHHHH---HHHHHHHHTTTTSTTTTHHHHHHSSSEEEEEEE--SSTT--SEEEE--TT-SSEEEEEEGGGTTS-HHHHHHHHHHHTT--SS---HHHHHHHHHHHHHHHHHHHHH-GGGTTS--HHHHHHHHHHHHHHH-B-TTS-B-SS-----SSTT---SSTTSS--SSSGGGG-S--SPPBP--HHHHHHHHHHH-TTSPPPS---BSHHHHHHHHH---SS-HHHHHHHHHHTTB--S---STTSSTTTSTTSS-PPP----------

Radius of gyration: 24.86 Å; chains: 1; bounding box: 58×47×103 Å

Sequence (360 aa):
MGAARRDPSVGEASATALDTLKQPPFPPTDVALFDPGVYSEAPPLVPATQNPSGETAMRNKLKSLLEKRFGVGSTQVSEGLATYDAASTKSIVPSARLRATLVSLKGTVGEPAIMGALDGTYGKVYFGTPPCPCDPVAQVFLPSGSAKLEIVFNKKYQYEDFRLLAPVMAHEVLHRDLLGGKKEGAVVASIQSLVYAQFVLETPSLATSGTALARDNNTELMARINSRDATGKLRLFTSTSGSGANCCGIFPRGAFVPDFAALFEPLGDSNNPGSSFLKQMVRNVVGSGVTLPQTVDFDDNTLLLLDSNQKVFTNAQLVRLATILKLDTSPQAATAQHRTQEATTAEQPVPSSQEIFGAE

Foldseek 3Di:
DDDPPDDVVVVVLQVLLQVLLLDAQFAFPDCLLADCQWPVPHDDAAADDDDDDDLVRLLVVLLVLQCLVQNPPDPLSVVLSCLLPDPLNCQAEVDSLLSSLLSSCRPFLLVLLNCLSRVQQARHEEEDADPDPVRDQWDWDADPPDPHIYIYGHNSNVRPRSQLCNLVSSLRSFPSDPDDFLLSVLLSLLLSLRSSLVVCLVPLVLSVVSHNSSNHSLHSNLLQLQCADSSSHTFAPHGPQPPDPLRAASHRVTDHANHNSSVSPPRDDDKAFTDPSSVSSLCSQQDPPDDDDPGQTSDVVSNVSNGPRGDSDRSSSSVVSCVSNNTDSDPPPPPPPPPVVVVPPDDDDDDDDDDDDDDD